Protein AF-0000000083567814 (afdb_homodimer)

Solvent-accessible surface area (backbone atoms only — not comparable to full-atom values): 15740 Å² total; per-residue (Å²): 129,74,77,70,61,63,20,43,49,55,55,49,59,73,38,82,70,57,51,61,61,54,53,47,22,22,55,66,52,45,52,65,70,35,51,50,49,46,55,53,28,61,77,38,63,60,33,33,52,65,56,47,11,63,74,67,71,46,56,51,69,58,41,44,51,35,54,51,49,34,37,74,66,66,45,28,47,76,44,81,41,79,42,93,88,59,62,68,45,58,26,31,31,38,52,52,66,73,59,52,46,50,51,50,51,51,46,49,52,52,49,50,52,48,50,52,47,39,58,69,66,56,70,77,63,69,73,72,65,57,79,74,75,73,74,79,72,77,124,130,71,60,64,61,52,54,52,46,55,59,29,48,62,80,28,69,56,54,61,63,54,54,48,22,52,73,64,68,46,53,67,69,35,50,51,49,45,53,54,28,61,76,38,64,60,32,32,52,66,56,47,12,63,75,67,71,47,56,51,69,59,40,42,51,34,52,50,49,33,36,75,66,67,46,29,46,73,46,80,41,79,42,95,89,60,62,69,47,57,26,33,33,36,52,52,66,72,58,52,46,50,52,50,51,51,51,49,51,54,41,50,53,44,47,52,48,39,56,67,66,56,67,77,65,69,73,70,64,58,77,73,76,73,74,79,72,79,123

Sequence (278 aa):
MSVDTEHRLGELLEDSSPPFEKVMSCVFGIQDHETRTYLALCDRPGSTVDELAAALERDRSTVNRSVATLHERGLARRERRLLDGGGYVYQYTAVALPEAKALLHEALEAWTATVHDVIDEFDGERARTGPPTEKHGRTMSVDTEHRLGELLEDSSPPFEKVMSCVFGIQDHETRTYLALCDRPGSTVDELAAALERDRSTVNRSVATLHERGLARRERRLLDGGGYVYQYTAVALPEAKALLHEALEAWTATVHDVIDEFDGERARTGPPTEKHGRT

pLDDT: mean 84.91, std 21.36, range [21.02, 98.69]

InterPro domains:
  IPR002831 Transcription regulator TrmB, N-terminal [PF01978] (25-92)
  IPR036388 Winged helix-like DNA-binding domain superfamily [G3DSA:1.10.10.10] (13-126)
  IPR036390 Winged helix DNA-binding domain superfamily [SSF46785] (26-121)

Organism: NCBI:txid148449

Radius of gyration: 25.72 Å; Cα contacts (8 Å, |Δi|>4): 333; chains: 2; bounding box: 50×80×65 Å

Foldseek 3Di:
DPPPLVQVVVVVVVDPDDDPLVLCCNQQVAHSVLVVLLVLLLVPAFDFLVRSCVVVVHDSVVSVVSQVSCVVSVQKDWDWDADPVGDITITIHGDHPVVVVVSSVVSVVVVVVVVVCVVVPDPVVVVPPDPPPPPPPDD/DVPVVVVVVCVVCVVPDDDPLVLCCVQLVAHSVLVVLLVLLLVPAFDFLVRSCVVVVHDSVVSVVSQVSCVVSVQKDWDWDADPVGDITITIHGDHPVVVVVSSVVSVVVVVVVVVCVVVPDPVVVVPCDPPPPPPPDD

Secondary structure (DSSP, 8-state):
--------HHHHTT-SS--HHHHHHHHH---HHHHHHHHHHHHSTTB-HHHHHHHHT--HHHHHHHHHHHHHTTSEEEEEEE-TTS-EEEEEEEPPHHHHHHHHHHHHHHHHHHHHHHHHH--SSGGG-----------/--HHHHHHHHHHHGGGPPPHHHHHHHHH---HHHHHHHHHHHHSTTB-HHHHHHHHT--HHHHHHHHHHHHHTTSEEEEEEE-TTS-EEEEEEEPPHHHHHHHHHHHHHHHHHHHHHHHHH--SGGGG-----------

Structure (mmCIF, N/CA/C/O backbone):
data_AF-0000000083567814-model_v1
#
loop_
_entity.id
_entity.type
_entity.pdbx_description
1 polymer 'Putative transcriptional regulator'
#
loop_
_atom_site.group_PDB
_atom_site.id
_atom_site.type_symbol
_atom_site.label_atom_id
_atom_site.label_alt_id
_atom_site.label_comp_id
_atom_site.label_asym_id
_atom_site.label_entity_id
_atom_site.label_seq_id
_atom_site.pdbx_PDB_ins_code
_atom_site.Cartn_x
_atom_site.Cartn_y
_atom_site.Cartn_z
_atom_site.occupancy
_atom_site.B_iso_or_equiv
_atom_site.auth_seq_id
_atom_site.auth_comp_id
_atom_site.auth_asym_id
_atom_site.auth_atom_id
_atom_site.pdbx_PDB_model_num
ATOM 1 N N . MET A 1 1 ? -18.891 -5.641 -16.219 1 21.02 1 MET A N 1
ATOM 2 C CA . MET A 1 1 ? -18.531 -5.141 -14.891 1 21.02 1 MET A CA 1
ATOM 3 C C . MET A 1 1 ? -17.047 -5.402 -14.594 1 21.02 1 MET A C 1
ATOM 5 O O . MET A 1 1 ? -16.625 -6.555 -14.484 1 21.02 1 MET A O 1
ATOM 9 N N . SER A 1 2 ? -16.156 -4.809 -15.367 1 27.08 2 SER A N 1
ATOM 10 C CA . SER A 1 2 ? -14.703 -4.996 -15.422 1 27.08 2 SER A CA 1
ATOM 11 C C . SER A 1 2 ? -14.102 -5.066 -14.016 1 27.08 2 SER A C 1
ATOM 13 O O . SER A 1 2 ? -14.32 -4.164 -13.203 1 27.08 2 SER A O 1
ATOM 15 N N . VAL A 1 3 ? -14.164 -6.184 -13.5 1 31.97 3 VAL A N 1
ATOM 16 C CA . VAL A 1 3 ? -13.531 -6.312 -12.195 1 31.97 3 VAL A CA 1
ATOM 17 C C . VAL A 1 3 ? -12.305 -5.402 -12.133 1 31.97 3 VAL A C 1
ATOM 19 O O . VAL A 1 3 ? -11.367 -5.555 -12.914 1 31.97 3 VAL A O 1
ATOM 22 N N . ASP A 1 4 ? -12.438 -4.148 -12.117 1 35.88 4 ASP A N 1
ATOM 23 C CA . ASP A 1 4 ? -11.453 -3.084 -11.969 1 35.88 4 ASP A CA 1
ATOM 24 C C . ASP A 1 4 ? -10.32 -3.518 -11.039 1 35.88 4 ASP A C 1
ATOM 26 O O . ASP A 1 4 ? -10.539 -3.744 -9.844 1 35.88 4 ASP A O 1
ATOM 30 N N . THR A 1 5 ? -9.555 -4.465 -11.484 1 38.38 5 THR A N 1
ATOM 31 C CA . THR A 1 5 ? -8.297 -4.934 -10.898 1 38.38 5 THR A CA 1
ATOM 32 C C . THR A 1 5 ? -7.574 -3.795 -10.188 1 38.38 5 THR A C 1
ATOM 34 O O . THR A 1 5 ? -6.75 -3.104 -10.789 1 38.38 5 THR A O 1
ATOM 37 N N . GLU A 1 6 ? -8.281 -2.836 -9.695 1 45.5 6 GLU A N 1
ATOM 38 C CA . GLU A 1 6 ? -7.711 -1.65 -9.055 1 45.5 6 GLU A CA 1
ATOM 39 C C . GLU A 1 6 ? -6.641 -2.031 -8.031 1 45.5 6 GLU A C 1
ATOM 41 O O . GLU A 1 6 ? -6.883 -2.855 -7.148 1 45.5 6 GLU A O 1
ATOM 46 N N . HIS A 1 7 ? -5.352 -2.215 -8.539 1 52.22 7 HIS A N 1
ATOM 47 C CA . HIS A 1 7 ? -4.148 -2.389 -7.734 1 52.22 7 HIS A CA 1
ATOM 48 C C . HIS A 1 7 ? -4.25 -1.619 -6.422 1 52.22 7 HIS A C 1
ATOM 50 O O . HIS A 1 7 ? -4.691 -0.468 -6.406 1 52.22 7 HIS A O 1
ATOM 56 N N . ARG A 1 8 ? -4.469 -2.303 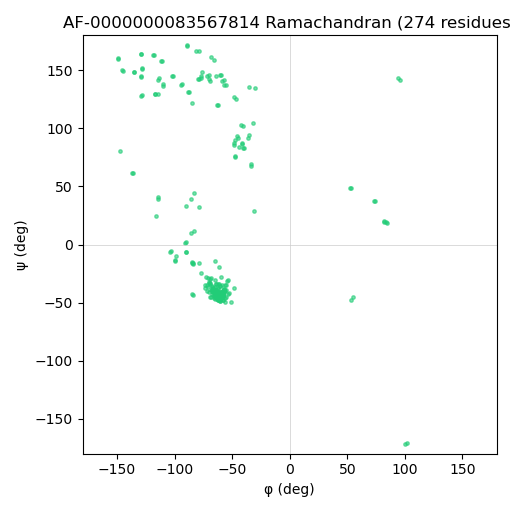-5.453 1 60.56 8 ARG A N 1
ATOM 57 C CA . ARG A 1 8 ? -4.641 -1.854 -4.074 1 60.56 8 ARG A CA 1
ATOM 58 C C . ARG A 1 8 ? -3.291 -1.566 -3.422 1 60.56 8 ARG A C 1
ATOM 60 O O . ARG A 1 8 ? -3.078 -1.899 -2.254 1 60.56 8 ARG A O 1
ATOM 67 N N . LEU A 1 9 ? -2.295 -1.084 -4.25 1 62.97 9 LEU A N 1
ATOM 68 C CA . LEU A 1 9 ? -0.976 -0.883 -3.662 1 62.97 9 LEU A CA 1
ATOM 69 C C . LEU A 1 9 ? -1.04 0.113 -2.51 1 62.97 9 LEU A C 1
ATOM 71 O O . LEU A 1 9 ? -0.266 0.016 -1.555 1 62.97 9 LEU A O 1
ATOM 75 N N . GLY A 1 10 ? -2.059 1.004 -2.658 1 62.5 10 GLY A N 1
ATOM 76 C CA . GLY A 1 10 ? -2.227 1.93 -1.549 1 62.5 10 GLY A CA 1
ATOM 77 C C . GLY A 1 10 ? -2.545 1.238 -0.237 1 62.5 10 GLY A C 1
ATOM 78 O O . GLY A 1 10 ? -2.275 1.779 0.837 1 62.5 10 GLY A O 1
ATOM 79 N N . GLU A 1 11 ? -3.02 -0.044 -0.447 1 68.94 11 GLU A N 1
ATOM 80 C CA . GLU A 1 11 ? -3.344 -0.818 0.748 1 68.94 11 GLU A CA 1
ATOM 81 C C . GLU A 1 11 ? -2.08 -1.357 1.414 1 68.94 11 GLU A C 1
ATOM 83 O O . GLU A 1 11 ? -2.094 -1.696 2.6 1 68.94 11 GLU A O 1
ATOM 88 N N . LEU A 1 12 ? -1.061 -1.479 0.598 1 73 12 LEU A N 1
ATOM 89 C CA . LEU A 1 12 ? 0.167 -2.059 1.132 1 73 12 LEU A CA 1
ATOM 90 C C . LEU A 1 12 ? 0.737 -1.19 2.248 1 73 12 LEU A C 1
ATOM 92 O O . LEU A 1 12 ? 1.277 -1.708 3.229 1 73 12 LEU A O 1
ATOM 96 N N . LEU A 1 13 ? 0.51 0.134 2.045 1 76.44 13 LEU A N 1
ATOM 97 C CA . LEU A 1 13 ? 1.075 1.062 3.02 1 76.44 13 LEU A CA 1
ATOM 98 C C . LEU A 1 13 ? 0.438 0.864 4.391 1 76.44 13 LEU A C 1
ATOM 100 O O . LEU A 1 13 ? 1.002 1.275 5.406 1 76.44 13 LEU A O 1
ATOM 104 N N . GLU A 1 14 ? -0.699 0.124 4.441 1 77.44 14 GLU A N 1
ATOM 105 C CA . GLU A 1 14 ? -1.438 -0.034 5.691 1 77.44 14 GLU A CA 1
ATOM 106 C C . GLU A 1 14 ? -0.781 -1.076 6.594 1 77.44 14 GLU A C 1
ATOM 108 O O . GLU A 1 14 ? -1.071 -1.142 7.789 1 77.44 14 GLU A O 1
ATOM 113 N N . ASP A 1 15 ? 0.095 -1.853 5.965 1 84.44 15 ASP A N 1
ATOM 114 C CA . ASP A 1 15 ? 0.814 -2.883 6.707 1 84.44 15 ASP A CA 1
ATOM 115 C C . ASP A 1 15 ? 2.311 -2.58 6.758 1 84.44 15 ASP A C 1
ATOM 117 O O . ASP A 1 15 ? 2.928 -2.309 5.727 1 84.44 15 ASP A O 1
ATOM 121 N N . SER A 1 16 ? 2.865 -2.613 7.945 1 87.19 16 SER A N 1
ATOM 122 C CA . SER A 1 16 ? 4.293 -2.365 8.109 1 87.19 16 SER A CA 1
ATOM 123 C C . SER A 1 16 ? 5.125 -3.445 7.426 1 87.19 16 SER A C 1
ATOM 125 O O . SER A 1 16 ? 6.258 -3.195 7.008 1 87.19 16 SER A O 1
ATOM 127 N N . SER A 1 17 ? 4.594 -4.641 7.375 1 92.25 17 SER A N 1
ATOM 128 C CA . SER A 1 17 ? 5.242 -5.785 6.738 1 92.25 17 SER A CA 1
ATOM 129 C C . SER A 1 17 ? 4.211 -6.727 6.121 1 92.25 17 SER A C 1
ATOM 131 O O . SER A 1 17 ? 3.822 -7.719 6.738 1 92.25 17 SER A O 1
ATOM 133 N N . PRO A 1 18 ? 3.742 -6.418 5.004 1 92.44 18 PRO A N 1
ATOM 134 C CA . PRO A 1 18 ? 2.715 -7.266 4.391 1 92.44 18 PRO A CA 1
ATOM 135 C C . PRO A 1 18 ? 3.227 -8.664 4.062 1 92.44 18 PRO A C 1
ATOM 137 O O . PRO A 1 18 ? 4.383 -8.828 3.664 1 92.44 18 PRO A O 1
ATOM 140 N N . PRO A 1 19 ? 2.348 -9.656 4.207 1 92.5 19 PRO A N 1
ATOM 141 C CA . PRO A 1 19 ? 2.74 -10.992 3.762 1 92.5 19 PRO A CA 1
ATOM 142 C C . PRO A 1 19 ? 2.881 -11.094 2.246 1 92.5 19 PRO A C 1
ATOM 144 O O . PRO A 1 19 ? 2.332 -10.266 1.515 1 92.5 19 PRO A O 1
ATOM 147 N N . PHE A 1 20 ? 3.594 -12.133 1.875 1 94.44 20 PHE A N 1
ATOM 148 C CA . PHE A 1 20 ? 3.869 -12.312 0.455 1 94.44 20 PHE A CA 1
ATOM 149 C C . PHE A 1 20 ? 2.572 -12.375 -0.344 1 94.44 20 PHE A C 1
ATOM 151 O O . PHE A 1 20 ? 2.471 -11.789 -1.421 1 94.44 20 PHE A O 1
ATOM 158 N N . GLU A 1 21 ? 1.561 -13.031 0.186 1 92.69 21 GLU A N 1
ATOM 159 C CA . GLU A 1 21 ? 0.284 -13.195 -0.504 1 92.69 21 GLU A CA 1
ATOM 160 C C . GLU A 1 21 ? -0.385 -11.844 -0.751 1 92.69 21 GLU A C 1
ATOM 162 O O . GLU A 1 21 ? -1.008 -11.641 -1.795 1 92.69 21 GLU A O 1
ATOM 167 N N . LYS A 1 22 ? -0.254 -10.961 0.21 1 91.62 22 LYS A N 1
ATOM 168 C CA . LYS A 1 22 ? -0.825 -9.633 0.041 1 91.62 22 LYS A CA 1
ATOM 169 C C . LYS A 1 22 ? -0.094 -8.852 -1.049 1 91.62 22 LYS A C 1
ATOM 171 O O . LYS A 1 22 ? -0.716 -8.125 -1.821 1 91.62 22 LYS A O 1
ATOM 176 N N . VAL A 1 23 ? 1.229 -8.953 -1.055 1 93.06 23 VAL A N 1
ATOM 177 C CA . VAL A 1 23 ? 2.01 -8.297 -2.1 1 93.06 23 VAL A CA 1
ATOM 178 C C . VAL A 1 23 ? 1.579 -8.82 -3.469 1 93.06 23 VAL A C 1
ATOM 180 O O . VAL A 1 23 ? 1.341 -8.031 -4.391 1 93.06 23 VAL A O 1
ATOM 183 N N . MET A 1 24 ? 1.374 -10.117 -3.584 1 93.25 24 MET A N 1
ATOM 184 C CA . MET A 1 24 ? 0.898 -10.719 -4.824 1 93.25 24 MET A CA 1
ATOM 185 C C . MET A 1 24 ? -0.466 -10.164 -5.215 1 93.25 24 MET A C 1
ATOM 187 O O . MET A 1 24 ? -0.681 -9.789 -6.367 1 93.25 24 MET A O 1
ATOM 191 N N . SER A 1 25 ? -1.303 -10.156 -4.301 1 91.62 25 SER A N 1
ATOM 192 C CA . SER A 1 25 ? -2.664 -9.695 -4.543 1 91.62 25 SER A CA 1
ATOM 193 C C . SER A 1 25 ? -2.678 -8.234 -4.996 1 91.62 25 SER A C 1
ATOM 195 O O . SER A 1 25 ? -3.344 -7.895 -5.977 1 91.62 25 SER A O 1
ATOM 197 N N . CYS A 1 26 ? -1.88 -7.441 -4.363 1 88.19 26 CYS A N 1
ATOM 198 C CA . CYS A 1 26 ? -1.898 -6.012 -4.656 1 88.19 26 CYS A CA 1
ATOM 199 C C . CYS A 1 26 ? -1.246 -5.723 -6.004 1 88.19 26 CYS A C 1
ATOM 201 O O 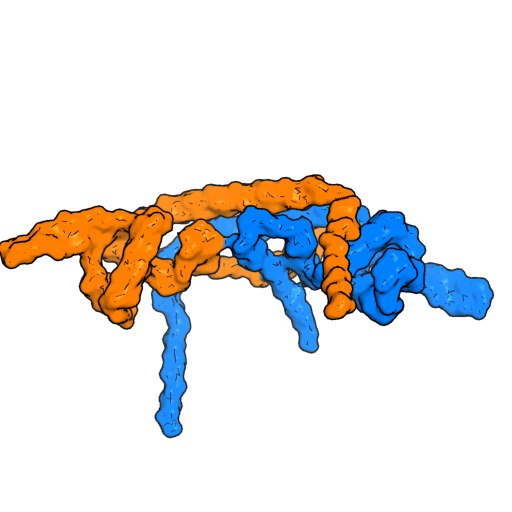. CYS A 1 26 ? -1.688 -4.832 -6.734 1 88.19 26 CYS A O 1
ATOM 203 N N . VAL A 1 27 ? -0.284 -6.449 -6.309 1 89.19 27 VAL A N 1
ATOM 204 C CA . VAL A 1 27 ? 0.46 -6.164 -7.531 1 89.19 27 VAL A CA 1
ATOM 205 C C . VAL A 1 27 ? -0.233 -6.82 -8.727 1 89.19 27 VAL A C 1
ATOM 207 O O . VAL A 1 27 ? -0.421 -6.188 -9.766 1 89.19 27 VAL A O 1
ATOM 210 N N . PHE A 1 28 ? -0.682 -8.055 -8.57 1 91.31 28 PHE A N 1
ATOM 211 C CA . PHE A 1 28 ? -1.179 -8.789 -9.727 1 91.31 28 PHE A CA 1
ATOM 212 C C . PHE A 1 28 ? -2.701 -8.758 -9.773 1 91.31 28 PHE A C 1
ATOM 214 O O . PHE A 1 28 ? -3.307 -9.172 -10.766 1 91.31 28 PHE A O 1
ATOM 221 N N . GLY A 1 29 ? -3.318 -8.367 -8.688 1 89.62 29 GLY A N 1
ATOM 222 C CA . GLY A 1 29 ? -4.77 -8.328 -8.656 1 89.62 29 GLY A CA 1
ATOM 223 C C . GLY A 1 29 ? -5.402 -9.703 -8.555 1 89.62 29 GLY A C 1
ATOM 224 O O . GLY A 1 29 ? -6.414 -9.977 -9.203 1 89.62 29 GLY A O 1
ATOM 225 N N . ILE A 1 30 ? -4.762 -10.5 -7.809 1 92.88 30 ILE A N 1
ATOM 226 C CA . ILE A 1 30 ? -5.289 -11.852 -7.668 1 92.88 30 ILE A CA 1
ATOM 227 C C . ILE A 1 30 ? -5.652 -12.109 -6.207 1 92.88 30 ILE A C 1
ATOM 229 O O . ILE A 1 30 ? -5.168 -11.422 -5.309 1 92.88 30 ILE A O 1
ATOM 233 N N . GLN A 1 31 ? -6.449 -13.125 -5.973 1 94.75 31 GLN A N 1
ATOM 234 C CA . GLN A 1 31 ? -6.887 -13.492 -4.633 1 94.75 31 GLN A CA 1
ATOM 235 C C . GLN A 1 31 ? -5.91 -14.469 -3.984 1 94.75 31 GLN A C 1
ATOM 237 O O . GLN A 1 31 ? -5.035 -15.016 -4.66 1 94.75 31 GLN A O 1
ATOM 242 N N . ASP A 1 32 ? -6.141 -14.703 -2.713 1 94.06 32 ASP A N 1
ATOM 243 C CA . ASP A 1 32 ? -5.273 -15.594 -1.949 1 94.06 32 ASP A CA 1
ATOM 244 C C . ASP A 1 32 ? -5.285 -17 -2.535 1 94.06 32 ASP A C 1
ATOM 246 O O . ASP A 1 32 ? -4.234 -17.641 -2.664 1 94.06 32 ASP A O 1
ATOM 250 N N . HIS A 1 33 ? -6.492 -17.438 -2.893 1 95 33 HIS A N 1
ATOM 251 C CA . HIS A 1 33 ? -6.59 -18.797 -3.422 1 95 33 HIS A CA 1
ATOM 252 C C . HIS A 1 33 ? -5.926 -18.906 -4.789 1 95 33 HIS A C 1
ATOM 254 O O . HIS A 1 33 ? -5.41 -19.969 -5.152 1 95 33 HIS A O 1
ATOM 260 N N . GLU A 1 34 ? -5.922 -17.828 -5.52 1 97.38 34 GLU A N 1
ATOM 261 C CA . GLU A 1 34 ? -5.23 -17.812 -6.805 1 97.38 34 GLU A CA 1
ATOM 262 C C . GLU A 1 34 ? -3.715 -17.828 -6.613 1 97.38 34 GLU A C 1
ATOM 264 O O . GLU A 1 34 ? -2.99 -18.453 -7.391 1 97.38 34 GLU A O 1
ATOM 269 N N . THR A 1 35 ? -3.254 -17.125 -5.57 1 96.5 35 THR A N 1
ATOM 270 C CA . THR A 1 35 ? -1.841 -17.203 -5.215 1 96.5 35 THR A CA 1
ATOM 271 C C . THR A 1 35 ? -1.448 -18.625 -4.844 1 96.5 35 THR A C 1
ATOM 273 O O . THR A 1 35 ? -0.409 -19.125 -5.285 1 96.5 35 THR A O 1
ATOM 276 N N . ARG A 1 36 ? -2.287 -19.266 -4.098 1 95.75 36 ARG A N 1
ATOM 277 C CA . ARG A 1 36 ? -2.029 -20.656 -3.73 1 95.75 36 ARG A CA 1
ATOM 278 C C . ARG A 1 36 ? -1.972 -21.547 -4.965 1 95.75 36 ARG A C 1
ATOM 280 O O . ARG A 1 36 ? -1.108 -22.422 -5.066 1 95.75 36 ARG A O 1
ATOM 287 N N . THR A 1 37 ? -2.91 -21.344 -5.855 1 97.81 37 THR A N 1
ATOM 288 C CA . THR A 1 37 ? -2.92 -22.094 -7.105 1 97.81 37 THR A CA 1
ATOM 289 C C . THR A 1 37 ? -1.638 -21.859 -7.895 1 97.81 37 THR A C 1
ATOM 291 O O . THR A 1 37 ? -1.049 -22.781 -8.438 1 97.81 37 THR A O 1
ATOM 294 N N . TYR A 1 38 ? -1.188 -20.609 -7.941 1 97.94 38 TYR A N 1
ATOM 295 C CA . TYR A 1 38 ? 0.055 -20.25 -8.617 1 97.94 38 TYR A CA 1
ATOM 296 C C . TYR A 1 38 ? 1.232 -21.016 -8.031 1 97.94 38 TYR A C 1
ATOM 298 O O . TYR A 1 38 ? 2.016 -21.625 -8.773 1 97.94 38 TYR A O 1
ATOM 306 N N . LEU A 1 39 ? 1.299 -21.016 -6.758 1 97.06 39 LEU A N 1
ATOM 307 C CA . LEU A 1 39 ? 2.426 -21.672 -6.109 1 97.06 39 LEU A CA 1
ATOM 308 C C . LEU A 1 39 ? 2.371 -23.188 -6.34 1 97.06 39 LEU A C 1
ATOM 310 O O . LEU A 1 39 ? 3.406 -23.828 -6.555 1 97.06 39 LEU A O 1
ATOM 314 N N . ALA A 1 40 ? 1.203 -23.766 -6.297 1 96.94 40 ALA A N 1
ATOM 315 C CA . ALA A 1 40 ? 1.046 -25.188 -6.594 1 96.94 40 ALA A CA 1
ATOM 316 C C . ALA A 1 40 ? 1.499 -25.5 -8.016 1 96.94 40 ALA A C 1
ATOM 318 O O . ALA A 1 40 ? 2.129 -26.531 -8.258 1 96.94 40 ALA A O 1
ATOM 319 N N . LEU A 1 41 ? 1.16 -24.625 -8.898 1 97.75 41 LEU A N 1
ATOM 320 C CA . LEU A 1 41 ? 1.533 -24.812 -10.297 1 97.75 41 LEU A CA 1
ATOM 321 C C . LEU A 1 41 ? 3.043 -24.703 -10.477 1 97.75 41 LEU A C 1
ATOM 323 O O . LEU A 1 41 ? 3.623 -25.391 -11.32 1 97.75 41 LEU A O 1
ATOM 327 N N . CYS A 1 42 ? 3.67 -23.828 -9.75 1 96.75 42 CYS A N 1
ATOM 328 C CA . CYS A 1 42 ? 5.125 -23.734 -9.781 1 96.75 42 CYS A CA 1
ATOM 329 C C . CYS A 1 42 ? 5.77 -25.078 -9.461 1 96.75 42 CYS A C 1
ATOM 331 O O . CYS A 1 42 ? 6.785 -25.438 -10.055 1 96.75 42 CYS A O 1
ATOM 333 N N . ASP A 1 43 ? 5.137 -25.828 -8.578 1 95.81 43 ASP A N 1
ATOM 334 C CA . ASP A 1 43 ? 5.668 -27.109 -8.125 1 95.81 43 ASP A CA 1
ATOM 335 C C . ASP A 1 43 ? 5.281 -28.234 -9.094 1 95.81 43 ASP A C 1
ATOM 337 O O . ASP A 1 43 ? 5.84 -29.328 -9.031 1 95.81 43 ASP A O 1
ATOM 341 N N . ARG A 1 44 ? 4.324 -27.984 -9.969 1 97.38 44 ARG A N 1
ATOM 342 C CA . ARG A 1 44 ? 3.762 -29.016 -10.836 1 97.38 44 ARG A CA 1
ATOM 343 C C . ARG A 1 44 ? 3.578 -28.484 -12.258 1 97.38 44 ARG A C 1
ATOM 345 O O . ARG A 1 44 ? 2.455 -28.422 -12.766 1 97.38 44 ARG A O 1
ATOM 352 N N . PRO A 1 45 ? 4.648 -28.125 -12.836 1 97.62 45 PRO A N 1
ATOM 353 C CA . PRO A 1 45 ? 4.523 -27.594 -14.195 1 97.62 45 PRO A CA 1
ATOM 354 C C . PRO A 1 45 ? 3.857 -28.562 -15.164 1 97.62 45 PRO A C 1
ATOM 356 O O . PRO A 1 45 ? 4.082 -29.781 -15.078 1 97.62 45 PRO A O 1
ATOM 359 N N . GLY A 1 46 ? 3.02 -28.062 -16.062 1 98.12 46 GLY A N 1
ATOM 360 C CA . GLY A 1 46 ? 2.346 -28.875 -17.062 1 98.12 46 GLY A CA 1
ATOM 361 C C . GLY A 1 46 ? 1.111 -29.578 -16.531 1 98.12 46 GLY A C 1
ATOM 362 O O . GLY A 1 46 ? 0.636 -30.547 -17.125 1 98.12 46 GLY A O 1
ATOM 363 N N . SER A 1 47 ? 0.602 -29.109 -15.469 1 98.19 47 SER A N 1
ATOM 364 C CA . SER A 1 47 ? -0.561 -29.75 -14.859 1 98.19 47 SER A CA 1
ATOM 365 C C . SER A 1 47 ? -1.839 -29.406 -15.617 1 98.19 47 SER A C 1
ATOM 367 O O . SER A 1 47 ? -1.989 -28.281 -16.109 1 98.19 47 SER A O 1
ATOM 369 N N . THR A 1 48 ? -2.729 -30.375 -15.664 1 98.12 48 THR A N 1
ATOM 370 C CA . THR A 1 48 ? -4.109 -30.094 -16.047 1 98.12 48 THR A CA 1
ATOM 371 C C . THR A 1 48 ? -4.895 -29.547 -14.852 1 98.12 48 THR A C 1
ATOM 373 O O . THR A 1 48 ? -4.414 -29.578 -13.719 1 98.12 48 THR A O 1
ATOM 376 N N . VAL A 1 49 ? -6.105 -28.984 -15.164 1 98.31 49 VAL A N 1
ATOM 377 C CA . VAL A 1 49 ? -6.98 -28.5 -14.102 1 98.31 49 VAL A CA 1
ATOM 378 C C . VAL A 1 49 ? -7.289 -29.641 -13.133 1 98.31 49 VAL A C 1
ATOM 380 O O . VAL A 1 49 ? -7.285 -29.438 -11.914 1 98.31 49 VAL A O 1
ATOM 383 N N . ASP A 1 50 ? -7.484 -30.875 -13.648 1 97.88 50 ASP A N 1
ATOM 384 C CA . ASP A 1 50 ? -7.809 -32.031 -12.805 1 97.88 50 ASP A CA 1
ATOM 385 C C . ASP A 1 50 ? -6.648 -32.375 -11.875 1 97.88 50 ASP A C 1
ATOM 387 O O . ASP A 1 50 ? -6.852 -32.625 -10.688 1 97.88 50 ASP A O 1
ATOM 391 N N . GLU A 1 51 ? -5.52 -32.375 -12.367 1 97.94 51 GLU A N 1
ATOM 392 C CA . GLU A 1 51 ? -4.328 -32.688 -11.578 1 97.94 51 GLU A CA 1
ATOM 393 C C . GLU A 1 51 ? -4.117 -31.656 -10.484 1 97.94 51 GLU A C 1
ATOM 395 O O . GLU A 1 51 ? -3.795 -32 -9.344 1 97.94 51 GLU A O 1
ATOM 400 N N . LEU A 1 52 ? -4.285 -30.391 -10.82 1 98 52 LEU A N 1
ATOM 401 C CA . LEU A 1 52 ? -4.125 -29.312 -9.844 1 98 52 LEU A CA 1
ATOM 402 C C . LEU A 1 52 ? -5.215 -29.391 -8.773 1 98 52 LEU A C 1
ATOM 404 O O . LEU A 1 52 ? -4.953 -29.141 -7.598 1 98 52 LEU A O 1
ATOM 408 N N . ALA A 1 53 ? -6.445 -29.688 -9.211 1 98.44 53 ALA A N 1
ATOM 409 C CA . ALA A 1 53 ? -7.555 -29.812 -8.266 1 98.44 53 ALA A CA 1
ATOM 410 C C . ALA A 1 53 ? -7.273 -30.891 -7.234 1 98.44 53 ALA A C 1
ATOM 412 O O . ALA A 1 53 ? -7.512 -30.703 -6.039 1 98.44 53 ALA A O 1
ATOM 413 N N . ALA A 1 54 ? -6.738 -32 -7.656 1 98 54 ALA A N 1
ATOM 414 C CA . ALA A 1 54 ? -6.371 -33.094 -6.77 1 98 54 ALA A CA 1
ATOM 415 C C . ALA A 1 54 ? -5.266 -32.688 -5.801 1 98 54 ALA A C 1
ATOM 417 O O . ALA A 1 54 ? -5.363 -32.938 -4.598 1 98 54 ALA A O 1
ATOM 418 N N . ALA A 1 55 ? -4.266 -32 -6.32 1 96.56 55 ALA A N 1
ATOM 419 C CA . ALA A 1 55 ? -3.121 -31.594 -5.516 1 96.56 55 ALA A CA 1
ATOM 420 C C . ALA A 1 55 ? -3.541 -30.578 -4.453 1 96.56 55 ALA A C 1
ATOM 422 O O . ALA A 1 55 ? -3.006 -30.578 -3.342 1 96.56 55 ALA A O 1
ATOM 423 N N . LEU A 1 56 ? -4.473 -29.656 -4.797 1 97.12 56 LEU A N 1
ATOM 424 C CA . LEU A 1 56 ? -4.895 -28.578 -3.914 1 97.12 56 LEU A CA 1
ATOM 425 C C . LEU A 1 56 ? -6.078 -29.016 -3.055 1 97.12 56 LEU A C 1
ATOM 427 O O . LEU A 1 56 ? -6.504 -28.281 -2.16 1 97.12 56 LEU A O 1
ATOM 431 N N . GLU A 1 57 ? -6.562 -30.188 -3.352 1 97.5 57 GLU A N 1
ATOM 432 C CA . GLU A 1 57 ? -7.762 -30.656 -2.666 1 97.5 57 GLU A CA 1
ATOM 433 C C . GLU A 1 57 ? -8.891 -29.641 -2.748 1 97.5 57 GLU A C 1
ATOM 435 O O . GLU A 1 57 ? -9.469 -29.25 -1.728 1 97.5 57 GLU A O 1
ATOM 440 N N . ARG A 1 58 ? -9.133 -29.156 -3.941 1 97.69 58 ARG A N 1
ATOM 441 C CA . ARG A 1 58 ? -10.18 -28.188 -4.246 1 97.69 58 ARG A CA 1
ATOM 442 C C . ARG A 1 58 ? -11.039 -28.656 -5.418 1 97.69 58 ARG A C 1
ATOM 444 O O . ARG A 1 58 ? -10.609 -29.5 -6.211 1 97.69 58 ARG A O 1
ATOM 451 N N . ASP A 1 59 ? -12.172 -28.016 -5.539 1 97.56 59 ASP A N 1
ATOM 452 C CA . ASP A 1 59 ? -13.078 -28.344 -6.637 1 97.56 59 ASP A CA 1
ATOM 453 C C . ASP A 1 59 ? -12.5 -27.891 -7.977 1 97.56 59 ASP A C 1
ATOM 455 O O . ASP A 1 59 ? -11.906 -26.812 -8.07 1 97.56 59 ASP A O 1
ATOM 459 N N . ARG A 1 60 ? -12.75 -28.734 -8.961 1 97.69 60 ARG A N 1
ATOM 460 C CA . ARG A 1 60 ? -12.25 -28.453 -10.305 1 97.69 60 ARG A CA 1
ATOM 461 C C . ARG A 1 60 ? -12.711 -27.094 -10.789 1 97.69 60 ARG A C 1
ATOM 463 O O . ARG A 1 60 ? -11.953 -26.375 -11.445 1 97.69 60 ARG A O 1
ATOM 470 N N . SER A 1 61 ? -13.938 -26.719 -10.5 1 97.88 61 SER A N 1
ATOM 471 C CA . SER A 1 61 ? -14.461 -25.453 -10.961 1 97.88 61 SER A CA 1
ATOM 472 C C . SER A 1 61 ? -13.688 -24.281 -10.367 1 97.88 61 SER A C 1
ATOM 474 O O . SER A 1 61 ? -13.406 -23.297 -11.055 1 97.88 61 SER A O 1
ATOM 476 N N . THR A 1 62 ? -13.344 -24.406 -9.109 1 97.56 62 THR A N 1
ATOM 477 C CA . THR A 1 62 ? -12.57 -23.375 -8.422 1 97.56 62 THR A CA 1
ATOM 478 C C . THR A 1 62 ? -11.172 -23.25 -9.016 1 97.56 62 THR A C 1
ATOM 480 O O . THR A 1 62 ? -10.695 -22.156 -9.289 1 97.56 62 THR A O 1
ATOM 483 N N . VAL A 1 63 ? -10.594 -24.359 -9.211 1 98.38 63 VAL A N 1
ATOM 484 C CA . VAL A 1 63 ? -9.242 -24.375 -9.75 1 98.38 63 VAL A CA 1
ATOM 485 C C . VAL A 1 63 ? -9.25 -23.875 -11.188 1 98.38 63 VAL A C 1
ATOM 487 O O . VAL A 1 63 ? -8.359 -23.109 -11.602 1 98.38 63 VAL A O 1
ATOM 490 N N . ASN A 1 64 ? -10.234 -24.25 -11.914 1 98.44 64 ASN A N 1
ATOM 491 C CA . ASN A 1 64 ? -10.352 -23.766 -13.289 1 98.44 64 ASN A CA 1
ATOM 492 C C . ASN A 1 64 ? -10.422 -22.25 -13.352 1 98.44 64 ASN A C 1
ATOM 494 O O . ASN A 1 64 ? -9.734 -21.625 -14.164 1 98.44 64 ASN A O 1
ATOM 498 N N . ARG A 1 65 ? -11.172 -21.688 -12.492 1 98.44 65 ARG A N 1
ATOM 499 C CA . ARG A 1 65 ? -11.273 -20.234 -12.445 1 98.44 65 ARG A CA 1
ATOM 500 C C . ARG A 1 65 ? -9.938 -19.594 -12.047 1 98.44 65 ARG A C 1
ATOM 502 O O . ARG A 1 65 ? -9.539 -18.578 -12.609 1 98.44 65 ARG A O 1
ATOM 509 N N . SER A 1 66 ? -9.32 -20.172 -11.102 1 98.38 66 SER A N 1
ATOM 510 C CA . SER A 1 66 ? -8.047 -19.641 -10.633 1 98.38 66 SER A CA 1
ATOM 511 C C . SER A 1 66 ? -7 -19.672 -11.742 1 98.38 66 SER A C 1
ATOM 513 O O . SER A 1 66 ? -6.309 -18.672 -11.969 1 98.38 66 SER A O 1
ATOM 515 N N . VAL A 1 67 ? -6.887 -20.812 -12.445 1 98.31 67 VAL A N 1
ATOM 516 C CA . VAL A 1 67 ? -5.855 -20.906 -13.477 1 98.31 67 VAL A CA 1
ATOM 517 C C . VAL A 1 67 ? -6.207 -20 -14.648 1 98.31 67 VAL A C 1
ATOM 519 O O . VAL A 1 67 ? -5.32 -19.438 -15.297 1 98.31 67 VAL A O 1
ATOM 522 N N . ALA A 1 68 ? -7.473 -19.875 -14.906 1 97.94 68 ALA A N 1
ATOM 523 C CA . ALA A 1 68 ? -7.883 -18.922 -15.938 1 97.94 68 ALA A CA 1
ATOM 524 C C . ALA A 1 68 ? -7.441 -17.5 -15.578 1 97.94 68 ALA A C 1
ATOM 526 O O . ALA A 1 68 ? -6.91 -16.781 -16.422 1 97.94 68 ALA A O 1
ATOM 527 N N . THR A 1 69 ? -7.664 -17.109 -14.344 1 96.81 69 THR A N 1
ATOM 528 C CA . THR A 1 69 ? -7.246 -15.797 -13.867 1 96.81 69 THR A CA 1
ATOM 529 C C . THR A 1 69 ? -5.73 -15.641 -13.969 1 96.81 69 THR A C 1
ATOM 531 O O . THR A 1 69 ? -5.238 -14.617 -14.438 1 96.81 69 THR A O 1
ATOM 534 N N . LEU A 1 70 ? -5.02 -16.641 -13.508 1 97.44 70 LEU A N 1
ATOM 535 C CA . LEU A 1 70 ? -3.564 -16.594 -13.57 1 97.44 70 LEU A CA 1
ATOM 536 C C . LEU A 1 70 ? -3.08 -16.438 -15.008 1 97.44 70 LEU A C 1
ATOM 538 O O . LEU A 1 70 ? -2.129 -15.695 -15.266 1 97.44 70 LEU A O 1
ATOM 542 N N . HIS A 1 71 ? -3.748 -17.188 -15.891 1 97.44 71 HIS A N 1
ATOM 543 C CA . HIS A 1 71 ? -3.42 -17.062 -17.297 1 97.44 71 HIS A CA 1
ATOM 544 C C . HIS A 1 71 ? -3.691 -15.656 -17.812 1 97.44 71 HIS A C 1
ATOM 546 O O . HIS A 1 71 ? -2.844 -15.055 -18.484 1 97.44 71 HIS A O 1
ATOM 552 N N . GLU A 1 72 ? -4.793 -15.109 -17.469 1 94.44 72 GLU A N 1
ATOM 553 C CA . GLU A 1 72 ? -5.188 -13.766 -17.891 1 94.44 72 GLU A CA 1
ATOM 554 C C . GLU A 1 72 ? -4.238 -12.711 -17.328 1 94.44 72 GLU A C 1
ATOM 556 O O . GLU A 1 72 ? -3.965 -11.703 -17.984 1 94.44 72 GLU A O 1
ATOM 561 N N . ARG A 1 73 ? -3.73 -12.969 -16.109 1 92.75 73 ARG A N 1
ATOM 562 C CA . ARG A 1 73 ? -2.902 -11.992 -15.422 1 92.75 73 ARG A CA 1
ATOM 563 C C . ARG A 1 73 ? -1.427 -12.188 -15.75 1 92.75 73 ARG A C 1
ATOM 565 O O . ARG A 1 73 ? -0.561 -11.531 -15.172 1 92.75 73 ARG A O 1
ATOM 572 N N . GLY A 1 74 ? -1.118 -13.141 -16.594 1 94.06 74 GLY A N 1
ATOM 573 C CA . GLY A 1 74 ? 0.243 -13.328 -17.078 1 94.06 74 GLY A CA 1
ATOM 574 C C . GLY A 1 74 ? 1.1 -14.148 -16.141 1 94.06 74 GLY A C 1
ATOM 575 O O . GLY A 1 74 ? 2.328 -14.125 -16.234 1 94.06 74 GLY A O 1
ATOM 576 N N . LEU A 1 75 ? 0.508 -14.859 -15.289 1 97 75 LEU A N 1
ATOM 577 C CA . LEU A 1 75 ? 1.246 -15.648 -14.312 1 97 75 LEU A CA 1
ATOM 578 C C . LEU A 1 75 ? 1.261 -17.125 -14.695 1 97 75 LEU A C 1
ATOM 580 O O . LEU A 1 75 ? 1.911 -17.938 -14.039 1 97 75 LEU A O 1
ATOM 584 N N . ALA A 1 76 ? 0.554 -17.516 -15.742 1 98.12 76 ALA A N 1
ATOM 585 C CA . ALA A 1 76 ? 0.544 -18.891 -16.25 1 98.12 76 ALA A CA 1
ATOM 586 C C . ALA A 1 76 ? 0.41 -18.906 -17.766 1 98.12 76 ALA A C 1
ATOM 588 O O . ALA A 1 76 ? -0.155 -17.984 -18.359 1 98.12 76 ALA A O 1
ATOM 589 N N . ARG A 1 77 ? 0.951 -19.859 -18.297 1 98.12 77 ARG A N 1
ATOM 590 C CA . ARG A 1 77 ? 0.747 -20.188 -19.703 1 98.12 77 ARG A CA 1
ATOM 591 C C . ARG A 1 77 ? -0.029 -21.5 -19.859 1 98.12 77 ARG A C 1
ATOM 593 O O . ARG A 1 77 ? -0.075 -22.312 -18.922 1 98.12 77 ARG A O 1
ATOM 600 N N . ARG A 1 78 ? -0.668 -21.672 -21.016 1 97.25 78 ARG A N 1
ATOM 601 C CA . ARG A 1 78 ? -1.358 -22.938 -21.234 1 97.25 78 ARG A CA 1
ATOM 602 C C . ARG A 1 78 ? -1.075 -23.484 -22.641 1 97.25 78 ARG A C 1
ATOM 604 O O . ARG A 1 78 ? -0.81 -22.703 -23.562 1 97.25 78 ARG A O 1
ATOM 611 N N . GLU A 1 79 ? -1.051 -24.719 -22.766 1 97.44 79 GLU A N 1
ATOM 612 C CA . GLU A 1 79 ? -0.92 -25.453 -24.031 1 97.44 79 GLU A CA 1
ATOM 613 C C . GLU A 1 79 ? -2.002 -26.516 -24.156 1 97.44 79 GLU A C 1
ATOM 615 O O . GLU A 1 79 ? -2.404 -27.125 -23.172 1 97.44 79 GLU A O 1
ATOM 620 N N . ARG A 1 80 ? -2.42 -26.656 -25.391 1 96.75 80 ARG A N 1
ATOM 621 C CA . ARG A 1 80 ? -3.42 -27.688 -25.688 1 96.75 80 ARG A CA 1
ATOM 622 C C . ARG A 1 80 ? -2.76 -29.031 -25.984 1 96.75 80 ARG A C 1
ATOM 624 O O . ARG A 1 80 ? -1.811 -29.094 -26.766 1 96.75 80 ARG A O 1
ATOM 631 N N . ARG A 1 81 ? -3.184 -30 -25.406 1 95.94 81 ARG A N 1
ATOM 632 C CA . ARG A 1 81 ? -2.73 -31.359 -25.672 1 95.94 81 ARG A CA 1
ATOM 633 C C . ARG A 1 81 ? -3.869 -32.219 -26.203 1 95.94 81 ARG A C 1
ATOM 635 O O . ARG A 1 81 ? -4.926 -32.344 -25.578 1 95.94 81 ARG A O 1
ATOM 642 N N . LEU A 1 82 ? -3.594 -32.875 -27.297 1 95.88 82 LEU A N 1
ATOM 643 C CA . LEU A 1 82 ? -4.59 -33.75 -27.891 1 95.88 82 LEU A CA 1
ATOM 644 C C . LEU A 1 82 ? -4.648 -35.094 -27.156 1 95.88 82 LEU A C 1
ATOM 646 O O . LEU A 1 82 ? -3.613 -35.625 -26.75 1 95.88 82 LEU A O 1
ATOM 650 N N . LEU A 1 83 ? -5.863 -35.531 -27.062 1 94.5 83 LEU A N 1
ATOM 651 C CA . LEU A 1 83 ? -6.062 -36.812 -26.406 1 94.5 83 LEU A CA 1
ATOM 652 C C . LEU A 1 83 ? -6.281 -37.906 -27.422 1 94.5 83 LEU A C 1
ATOM 654 O O . LEU A 1 83 ? -6.824 -37.656 -28.5 1 94.5 83 LEU A O 1
ATOM 658 N N . ASP A 1 84 ? -5.777 -39.188 -27.156 1 93.06 84 ASP A N 1
ATOM 659 C CA . ASP A 1 84 ? -5.906 -40.312 -28.062 1 93.06 84 ASP A CA 1
ATOM 660 C C . ASP A 1 84 ? -7.371 -40.594 -28.375 1 93.06 84 ASP A C 1
ATOM 662 O O . ASP A 1 84 ? -7.707 -40.969 -29.5 1 93.06 84 ASP A O 1
ATOM 666 N N . GLY A 1 85 ? -8.281 -40.531 -27.562 1 92.38 85 GLY A N 1
ATOM 667 C CA . GLY A 1 85 ? -9.695 -40.812 -27.734 1 92.38 85 GLY A CA 1
ATOM 668 C C . GLY A 1 85 ? -10.484 -39.656 -28.312 1 92.38 85 GLY A C 1
ATOM 669 O O . GLY A 1 85 ? -11.711 -39.688 -28.328 1 92.38 85 GLY A O 1
ATOM 670 N N . GLY A 1 86 ? -9.82 -38.688 -28.781 1 93.25 86 GLY A N 1
ATOM 671 C CA . GLY A 1 86 ? -10.5 -37.5 -29.297 1 93.25 86 GLY A CA 1
ATOM 672 C C . GLY A 1 86 ? -10.641 -36.406 -28.266 1 93.25 86 GLY A C 1
ATOM 673 O O . GLY A 1 86 ? -10.641 -36.656 -27.047 1 93.25 86 GLY A O 1
ATOM 674 N N . GLY A 1 87 ? -10.531 -35.281 -28.594 1 95.06 87 GLY A N 1
ATOM 675 C CA . GLY A 1 87 ? -10.617 -34.125 -27.719 1 95.06 87 GLY A CA 1
ATOM 676 C C . GLY A 1 87 ? -9.258 -33.562 -27.328 1 95.06 87 GLY A C 1
ATOM 677 O O . GLY A 1 87 ? -8.258 -33.812 -28.016 1 95.06 87 GLY A O 1
ATOM 678 N N . TYR A 1 88 ? -9.305 -32.625 -26.391 1 96.5 88 TYR A N 1
ATOM 679 C CA . TYR A 1 88 ? -8.062 -32.031 -25.938 1 96.5 88 TYR A CA 1
ATOM 680 C C . TYR A 1 88 ? -8.172 -31.609 -24.469 1 96.5 88 TYR A C 1
ATOM 682 O O . TYR A 1 88 ? -9.273 -31.547 -23.906 1 96.5 88 TYR A O 1
ATOM 690 N N . VAL A 1 89 ? -7.062 -31.438 -23.828 1 95.56 89 VAL A N 1
ATOM 691 C CA . VAL A 1 89 ? -6.957 -30.844 -22.5 1 95.56 89 VAL A CA 1
ATOM 692 C C . VAL A 1 89 ? -5.918 -29.719 -22.516 1 95.56 89 VAL A C 1
ATOM 694 O O . VAL A 1 89 ? -5.012 -29.719 -23.359 1 95.56 89 VAL A O 1
ATOM 697 N N . TYR A 1 90 ? -6.18 -28.797 -21.641 1 97.75 90 TYR A N 1
ATOM 698 C CA . TYR A 1 90 ? -5.156 -27.781 -21.469 1 97.75 90 TYR A CA 1
ATOM 699 C C . TYR A 1 90 ? -4.203 -28.141 -20.328 1 97.75 90 TYR A C 1
ATOM 701 O O . TYR A 1 90 ? -4.633 -28.641 -19.297 1 97.75 90 TYR A O 1
ATOM 709 N N . GLN A 1 91 ? -2.938 -27.922 -20.562 1 98.62 91 GLN A N 1
ATOM 710 C CA . GLN A 1 91 ? -1.898 -28 -19.547 1 98.62 91 GLN A CA 1
ATOM 711 C C . GLN A 1 91 ? -1.338 -26.625 -19.219 1 98.62 91 GLN A C 1
ATOM 713 O O . GLN A 1 91 ? -1.147 -25.797 -20.125 1 98.62 91 GLN A O 1
ATOM 718 N N . TYR A 1 92 ? -1.167 -26.406 -17.938 1 98.62 92 TYR A N 1
ATOM 719 C CA . TYR A 1 92 ? -0.744 -25.078 -17.5 1 98.62 92 TYR A CA 1
ATOM 720 C C . TYR A 1 92 ? 0.656 -25.125 -16.906 1 98.62 92 TYR A C 1
ATOM 722 O O . TYR A 1 92 ? 1.02 -26.078 -16.219 1 98.62 92 TYR A O 1
ATOM 730 N N . THR A 1 93 ? 1.418 -24.078 -17.172 1 98.56 93 THR A N 1
ATOM 731 C CA . THR A 1 93 ? 2.727 -23.859 -16.578 1 98.56 93 THR A CA 1
ATOM 732 C C . THR A 1 93 ? 2.816 -22.453 -15.984 1 98.56 93 THR A C 1
ATOM 734 O O . THR A 1 93 ? 2.488 -21.469 -16.656 1 98.56 93 THR A O 1
ATOM 737 N N . ALA A 1 94 ? 3.215 -22.422 -14.711 1 98.12 94 ALA A N 1
ATOM 738 C CA . ALA A 1 94 ? 3.359 -21.125 -14.062 1 98.12 94 ALA A CA 1
ATOM 739 C C . ALA A 1 94 ? 4.551 -20.359 -14.625 1 98.12 94 ALA A C 1
ATOM 741 O O . ALA A 1 94 ? 5.551 -20.953 -15.023 1 98.12 94 ALA A O 1
ATOM 742 N N . VAL A 1 95 ? 4.414 -19.062 -14.688 1 97.25 95 VAL A N 1
ATOM 743 C CA . VAL A 1 95 ? 5.617 -18.25 -14.773 1 97.25 95 VAL A CA 1
ATOM 744 C C . VAL A 1 95 ? 6.527 -18.547 -13.578 1 97.25 95 VAL A C 1
ATOM 746 O O . VAL A 1 95 ? 6.059 -18.672 -12.445 1 97.25 95 VAL A O 1
ATOM 749 N N . ALA A 1 96 ? 7.816 -18.656 -13.852 1 96.5 96 ALA A N 1
ATOM 750 C CA . ALA A 1 96 ? 8.75 -19.062 -12.805 1 96.5 96 ALA A CA 1
ATOM 751 C C . ALA A 1 96 ? 8.734 -18.078 -11.641 1 96.5 96 ALA A C 1
ATOM 753 O O . ALA A 1 96 ? 8.609 -16.875 -11.836 1 96.5 96 ALA A O 1
ATOM 754 N N . LEU A 1 97 ? 8.922 -18.625 -10.477 1 95.88 97 LEU A N 1
ATOM 755 C CA . LEU A 1 97 ? 8.844 -17.812 -9.273 1 95.88 97 LEU A CA 1
ATOM 756 C C . LEU A 1 97 ? 9.859 -16.672 -9.32 1 95.88 97 LEU A C 1
ATOM 758 O O . LEU A 1 97 ? 9.531 -15.531 -9 1 95.88 97 LEU A O 1
ATOM 762 N N . PRO A 1 98 ? 11.141 -16.875 -9.719 1 96.5 98 PRO A N 1
ATOM 763 C CA . PRO A 1 98 ? 12.078 -15.758 -9.805 1 96.5 98 PRO A CA 1
ATOM 764 C C . PRO A 1 98 ? 11.609 -14.672 -10.766 1 96.5 98 PRO A C 1
ATOM 766 O O . PRO A 1 98 ? 11.828 -13.484 -10.516 1 96.5 98 PRO A O 1
ATOM 769 N N . GLU A 1 99 ? 10.969 -15.07 -11.82 1 96 99 GLU A N 1
ATOM 770 C CA . GLU A 1 99 ? 10.438 -14.086 -12.758 1 96 99 GLU A CA 1
ATOM 771 C C . GLU A 1 99 ? 9.273 -13.312 -12.141 1 96 99 GLU A C 1
ATOM 773 O O . GLU A 1 99 ? 9.188 -12.094 -12.297 1 96 99 GLU A O 1
ATOM 778 N N . ALA A 1 100 ? 8.375 -13.992 -11.5 1 94.69 100 ALA A N 1
ATOM 779 C CA . ALA A 1 100 ? 7.273 -13.32 -10.812 1 94.69 100 ALA A CA 1
ATOM 780 C C . ALA A 1 100 ? 7.793 -12.344 -9.766 1 94.69 100 ALA A C 1
ATOM 782 O O . ALA A 1 100 ? 7.289 -11.219 -9.648 1 94.69 100 ALA A O 1
ATOM 783 N N . LYS A 1 101 ? 8.805 -12.773 -9.016 1 96.25 101 LYS A N 1
ATOM 784 C CA . LYS A 1 101 ? 9.414 -11.906 -8.008 1 96.25 101 LYS A CA 1
ATOM 785 C C . LYS A 1 101 ? 10.008 -10.648 -8.648 1 96.25 101 LYS A C 1
ATOM 787 O O . LYS A 1 101 ? 9.891 -9.555 -8.102 1 96.25 101 LYS A O 1
ATOM 792 N N . ALA A 1 102 ? 10.664 -10.836 -9.758 1 96.5 102 ALA A N 1
ATOM 793 C CA . ALA A 1 102 ? 11.219 -9.688 -10.469 1 96.5 102 ALA A CA 1
ATOM 794 C C . ALA A 1 102 ? 10.125 -8.688 -10.836 1 96.5 102 ALA A C 1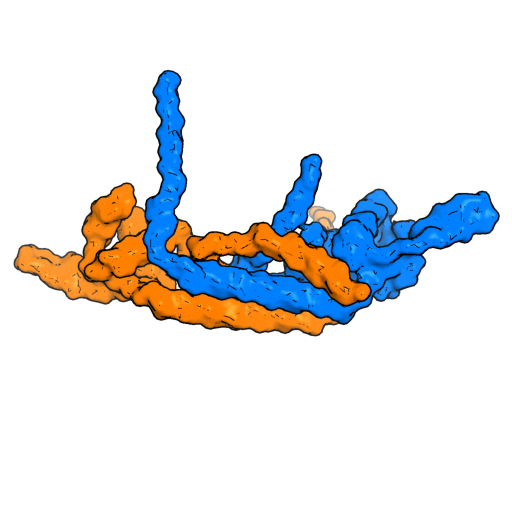
ATOM 796 O O . ALA A 1 102 ? 10.312 -7.477 -10.719 1 96.5 102 ALA A O 1
ATOM 797 N N . LEU A 1 103 ? 9.023 -9.234 -11.234 1 93.62 103 LEU A N 1
ATOM 798 C CA . LEU A 1 103 ? 7.895 -8.375 -11.578 1 93.62 103 LEU A CA 1
ATOM 799 C C . LEU A 1 103 ? 7.363 -7.656 -10.344 1 93.62 103 LEU A C 1
ATOM 801 O O . LEU A 1 103 ? 6.984 -6.484 -10.414 1 93.62 103 LEU A O 1
ATOM 805 N N . LEU A 1 104 ? 7.32 -8.344 -9.242 1 94.19 104 LEU A N 1
ATOM 806 C CA . LEU A 1 104 ? 6.898 -7.727 -7.988 1 94.19 104 LEU A CA 1
ATOM 807 C C . LEU A 1 104 ? 7.824 -6.57 -7.613 1 94.19 104 LEU A C 1
ATOM 809 O O . LEU A 1 104 ? 7.355 -5.5 -7.223 1 94.19 104 LEU A O 1
ATOM 813 N N . HIS A 1 105 ? 9.141 -6.785 -7.727 1 95.88 105 HIS A N 1
ATOM 814 C CA . HIS A 1 105 ? 10.117 -5.746 -7.422 1 95.88 105 HIS A CA 1
ATOM 815 C C . HIS A 1 105 ? 9.93 -4.527 -8.312 1 95.88 105 HIS A C 1
ATOM 817 O O . HIS A 1 105 ? 9.945 -3.393 -7.836 1 95.88 105 HIS A O 1
ATOM 823 N N . GLU A 1 106 ? 9.742 -4.797 -9.508 1 93.69 106 GLU A N 1
ATOM 824 C CA . GLU A 1 106 ? 9.57 -3.707 -10.461 1 93.69 106 GLU A CA 1
ATOM 825 C C . GLU A 1 106 ? 8.312 -2.895 -10.156 1 93.69 106 GLU A C 1
ATOM 827 O O . GLU A 1 106 ? 8.344 -1.662 -10.18 1 93.69 106 GLU A O 1
ATOM 832 N N . ALA A 1 107 ? 7.258 -3.609 -9.891 1 91.06 107 ALA A N 1
ATOM 833 C CA . ALA A 1 107 ? 6 -2.939 -9.57 1 91.06 107 ALA A CA 1
ATOM 834 C C . ALA A 1 107 ? 6.133 -2.115 -8.289 1 91.06 107 ALA A C 1
ATOM 836 O O . ALA A 1 107 ? 5.641 -0.986 -8.219 1 91.06 107 ALA A O 1
ATOM 837 N N . LEU A 1 108 ? 6.773 -2.67 -7.344 1 92 108 LEU A N 1
ATOM 838 C CA . LEU A 1 108 ? 7 -1.971 -6.082 1 92 108 LEU A CA 1
ATOM 839 C C . LEU A 1 108 ? 7.82 -0.704 -6.305 1 92 108 LEU A C 1
ATOM 841 O O . LEU A 1 108 ? 7.504 0.35 -5.746 1 92 108 LEU A O 1
ATOM 845 N N . GLU A 1 109 ? 8.859 -0.797 -7.086 1 93.5 109 GLU A N 1
ATOM 846 C CA . GLU A 1 109 ? 9.719 0.352 -7.367 1 93.5 109 GLU A CA 1
ATOM 847 C C . GLU A 1 109 ? 8.945 1.459 -8.078 1 93.5 109 GLU A C 1
ATOM 849 O O . GLU A 1 109 ? 9.07 2.635 -7.727 1 93.5 109 GLU A O 1
ATOM 854 N N . ALA A 1 110 ? 8.219 1.047 -9.008 1 91.12 110 ALA A N 1
ATOM 855 C CA . ALA A 1 110 ? 7.426 2.029 -9.75 1 91.12 110 ALA A CA 1
ATOM 856 C C . ALA A 1 110 ? 6.41 2.711 -8.844 1 91.12 110 ALA A C 1
ATOM 858 O O . ALA A 1 110 ? 6.227 3.93 -8.906 1 91.12 110 ALA A O 1
ATOM 859 N N . TRP A 1 111 ? 5.734 1.953 -8.102 1 90.88 111 TRP A N 1
ATOM 860 C CA . TRP A 1 111 ? 4.734 2.508 -7.188 1 90.88 111 TRP A CA 1
ATOM 861 C C . TRP A 1 111 ? 5.387 3.418 -6.152 1 90.88 111 TRP A C 1
ATOM 863 O O . TRP A 1 111 ? 4.863 4.488 -5.844 1 90.88 111 TRP A O 1
ATOM 873 N N . THR A 1 112 ? 6.516 3.002 -5.605 1 93.56 112 THR A N 1
ATOM 874 C CA . THR A 1 112 ? 7.25 3.816 -4.641 1 93.56 112 THR A CA 1
ATOM 875 C C . THR A 1 112 ? 7.625 5.164 -5.246 1 93.56 112 THR A C 1
ATOM 877 O O . THR A 1 112 ? 7.504 6.203 -4.586 1 93.56 112 THR A O 1
ATOM 880 N N . ALA A 1 113 ? 8.078 5.16 -6.438 1 94.19 113 ALA A N 1
ATOM 881 C CA . ALA A 1 113 ? 8.391 6.406 -7.129 1 94.19 113 ALA A CA 1
ATOM 882 C C . ALA A 1 113 ? 7.16 7.305 -7.227 1 94.19 113 ALA A C 1
ATOM 884 O O . ALA A 1 113 ? 7.254 8.516 -7.023 1 94.19 113 ALA A O 1
ATOM 885 N N . THR A 1 114 ? 6.047 6.688 -7.523 1 91.44 114 THR A N 1
ATOM 886 C CA . THR A 1 114 ? 4.797 7.438 -7.613 1 91.44 114 THR A CA 1
ATOM 887 C C . THR A 1 114 ? 4.457 8.078 -6.27 1 91.44 114 THR A C 1
ATOM 889 O O . THR A 1 114 ? 4.027 9.234 -6.219 1 91.44 114 THR A O 1
ATOM 892 N N . VAL A 1 115 ? 4.629 7.355 -5.188 1 93.19 115 VAL A N 1
ATOM 893 C CA . VAL A 1 115 ? 4.316 7.883 -3.863 1 93.19 115 VAL A CA 1
ATOM 894 C C . VAL A 1 115 ? 5.281 9.008 -3.512 1 93.19 115 VAL A C 1
ATOM 896 O O . VAL A 1 115 ? 4.883 10.016 -2.924 1 93.19 115 VAL A O 1
ATOM 899 N N . HIS A 1 116 ? 6.59 8.875 -3.861 1 96.38 116 HIS A N 1
ATOM 900 C CA . HIS A 1 116 ? 7.531 9.977 -3.676 1 96.38 116 HIS A CA 1
ATOM 901 C C . HIS A 1 116 ? 7.062 11.234 -4.402 1 96.38 116 HIS A C 1
ATOM 903 O O . HIS A 1 116 ? 7.16 12.336 -3.863 1 96.38 116 HIS A O 1
ATOM 909 N N . ASP A 1 117 ? 6.539 11.047 -5.582 1 95.62 117 ASP A N 1
ATOM 910 C CA . ASP A 1 117 ? 6.031 12.18 -6.344 1 95.62 117 ASP A CA 1
ATOM 911 C C . ASP A 1 117 ? 4.852 12.836 -5.629 1 95.62 117 ASP A C 1
ATOM 913 O O . ASP A 1 117 ? 4.73 14.062 -5.617 1 95.62 117 ASP A O 1
ATOM 917 N N . VAL A 1 118 ? 3.941 11.969 -5.129 1 93.31 118 VAL A N 1
ATOM 918 C CA . VAL A 1 118 ? 2.793 12.484 -4.391 1 93.31 118 VAL A CA 1
ATOM 919 C C . VAL A 1 118 ? 3.27 13.359 -3.234 1 93.31 118 VAL A C 1
ATOM 921 O O . VAL A 1 118 ? 2.732 14.445 -3.008 1 93.31 118 VAL A O 1
ATOM 924 N N . ILE A 1 119 ? 4.266 12.906 -2.488 1 96.19 119 ILE A N 1
ATOM 925 C CA . ILE A 1 119 ? 4.816 13.648 -1.36 1 96.19 119 ILE A CA 1
ATOM 926 C C . ILE A 1 119 ? 5.418 14.961 -1.852 1 96.19 119 ILE A C 1
ATOM 928 O O . ILE A 1 119 ? 5.125 16.031 -1.305 1 96.19 119 ILE A O 1
ATOM 932 N N . ASP A 1 120 ? 6.195 14.945 -2.873 1 97.19 120 ASP A N 1
ATOM 933 C CA . ASP A 1 120 ? 6.93 16.094 -3.383 1 97.19 120 ASP A CA 1
ATOM 934 C C . ASP A 1 120 ? 5.973 17.156 -3.93 1 97.19 120 ASP A C 1
ATOM 936 O O . ASP A 1 120 ? 6.195 18.359 -3.74 1 97.19 120 ASP A O 1
ATOM 940 N N . GLU A 1 121 ? 4.922 16.688 -4.586 1 95.56 121 GLU A N 1
ATOM 941 C CA . GLU A 1 121 ? 4.066 17.594 -5.34 1 95.56 121 GLU A CA 1
ATOM 942 C C . GLU A 1 121 ? 3.023 18.25 -4.438 1 95.56 121 GLU A C 1
ATOM 944 O O . GLU A 1 121 ? 2.371 19.219 -4.832 1 95.56 121 GLU A O 1
ATOM 949 N N . PHE A 1 122 ? 2.887 17.641 -3.312 1 94.44 122 PHE A N 1
ATOM 950 C CA . PHE A 1 122 ? 1.905 18.234 -2.416 1 94.44 122 PHE A CA 1
ATOM 951 C C . PHE A 1 122 ? 2.316 19.656 -2.031 1 94.44 122 PHE A C 1
ATOM 953 O O . PHE A 1 122 ? 3.436 19.875 -1.562 1 94.44 122 PHE A O 1
ATOM 960 N N . ASP A 1 123 ? 1.491 20.625 -2.352 1 84.56 123 ASP A N 1
ATOM 961 C CA . ASP A 1 123 ? 1.775 22.016 -2.057 1 84.56 123 ASP A CA 1
ATOM 962 C C . ASP A 1 123 ? 0.782 22.578 -1.04 1 84.56 123 ASP A C 1
ATOM 964 O O . ASP A 1 123 ? 0.723 23.797 -0.826 1 84.56 123 ASP A O 1
ATOM 968 N N . GLY A 1 124 ? 0.384 21.828 -0.015 1 65.69 124 GLY A N 1
ATOM 969 C CA . GLY A 1 124 ? -0.466 22.297 1.066 1 65.69 124 GLY A CA 1
ATOM 970 C C . GLY A 1 124 ? -1.771 22.906 0.581 1 65.69 124 GLY A C 1
ATOM 971 O O . GLY A 1 124 ? -2.797 22.797 1.255 1 65.69 124 GLY A O 1
ATOM 972 N N . GLU A 1 125 ? -1.722 23.812 -0.518 1 59.56 125 GLU A N 1
ATOM 973 C CA . GLU A 1 125 ? -2.846 24.625 -0.969 1 59.56 125 GLU A CA 1
ATOM 974 C C . GLU A 1 125 ? -3.977 23.75 -1.508 1 59.56 125 GLU A C 1
ATOM 976 O O . GLU A 1 125 ? -5.148 24.141 -1.445 1 59.56 125 GLU A O 1
ATOM 981 N N . ARG A 1 126 ? -3.676 22.766 -2.143 1 53.06 126 ARG A N 1
ATOM 982 C CA . ARG A 1 126 ? -4.719 22 -2.809 1 53.06 126 ARG A CA 1
ATOM 983 C C . ARG A 1 126 ? -5.582 21.25 -1.796 1 53.06 126 ARG A C 1
ATOM 985 O O . ARG A 1 126 ? -6.648 20.734 -2.139 1 53.06 126 ARG A O 1
ATOM 992 N N . ALA A 1 127 ? -5.156 20.859 -0.689 1 50.53 127 ALA A N 1
ATOM 993 C CA . ALA A 1 127 ? -5.965 20.156 0.311 1 50.53 127 ALA A CA 1
ATOM 994 C C . ALA A 1 127 ? -7.227 20.953 0.642 1 50.53 127 ALA A C 1
ATOM 996 O O . ALA A 1 127 ? -8.148 20.422 1.275 1 50.53 127 ALA A O 1
ATOM 997 N N . ARG A 1 128 ? -7.18 22.312 0.553 1 46.84 128 ARG A N 1
ATOM 998 C CA . ARG A 1 128 ? -8.258 23.172 1.015 1 46.84 128 ARG A CA 1
ATOM 999 C C . ARG A 1 128 ? -9.523 22.953 0.189 1 46.84 128 ARG A C 1
ATOM 1001 O O . ARG A 1 128 ? -10.617 23.344 0.602 1 46.84 128 ARG A O 1
ATOM 1008 N N . THR A 1 129 ? -9.336 22.719 -1.052 1 44.84 129 THR A N 1
ATOM 1009 C CA . THR A 1 129 ? -10.555 22.797 -1.843 1 44.84 129 THR A CA 1
ATOM 1010 C C . THR A 1 129 ? -11.289 21.453 -1.828 1 44.84 129 THR A C 1
ATOM 1012 O O . THR A 1 129 ? -10.977 20.562 -2.615 1 44.84 129 THR A O 1
ATOM 1015 N N . GLY A 1 130 ? -11.359 20.734 -0.784 1 43.16 130 GLY A N 1
ATOM 1016 C CA . GLY A 1 130 ? -12.289 19.625 -0.778 1 43.16 130 GLY A CA 1
ATOM 1017 C C . GLY A 1 130 ? -13.578 19.906 -1.53 1 43.16 130 GLY A C 1
ATOM 1018 O O . GLY A 1 130 ? -13.914 21.062 -1.774 1 43.16 130 GLY A O 1
ATOM 1019 N N . PRO A 1 131 ? -14.086 18.984 -2.367 1 43 131 PRO A N 1
ATOM 1020 C CA . PRO A 1 131 ? -15.344 19.312 -3.045 1 43 131 PRO A CA 1
ATOM 1021 C C . PRO A 1 131 ? -16.406 19.844 -2.086 1 43 131 PRO A C 1
ATOM 1023 O O . PRO A 1 131 ? -16.406 19.484 -0.902 1 43 131 PRO A O 1
ATOM 1026 N N . PRO A 1 132 ? -17.047 21 -2.277 1 39.41 132 PRO A N 1
ATOM 1027 C CA . PRO A 1 132 ? -18.188 21.484 -1.504 1 39.41 132 PRO A CA 1
ATOM 1028 C C . PRO A 1 132 ? -19.219 20.406 -1.213 1 39.41 132 PRO A C 1
ATOM 1030 O O . PRO A 1 132 ? -19.422 19.5 -2.033 1 39.41 132 PRO A O 1
ATOM 1033 N N . THR A 1 133 ? -19.219 19.906 -0.006 1 41.03 133 THR A N 1
ATOM 1034 C CA . THR A 1 133 ? -20.375 19.078 0.345 1 41.03 133 THR A CA 1
ATOM 1035 C C . THR A 1 133 ? -21.641 19.609 -0.3 1 41.03 133 THR A C 1
ATOM 1037 O O . THR A 1 133 ? -21.953 20.797 -0.181 1 41.03 133 THR A O 1
ATOM 1040 N N . GLU A 1 134 ? -21.984 19.125 -1.391 1 40.41 134 GLU A N 1
ATOM 1041 C CA . GLU A 1 134 ? -23.281 19.453 -1.941 1 40.41 134 GLU A CA 1
ATOM 1042 C C . GLU A 1 134 ? -24.375 19.359 -0.877 1 40.41 134 GLU A C 1
ATOM 1044 O O . GLU A 1 134 ? -24.531 18.312 -0.239 1 40.41 134 GLU A O 1
ATOM 1049 N N . LYS A 1 135 ? -24.703 20.5 -0.201 1 42.09 135 LYS A N 1
ATOM 1050 C CA . LYS A 1 135 ? -25.984 20.625 0.498 1 42.09 135 LYS A CA 1
ATOM 1051 C C . LYS A 1 135 ? -27.109 20.016 -0.318 1 42.09 135 LYS A C 1
ATOM 1053 O O . LYS A 1 135 ? -27.359 20.422 -1.457 1 42.09 135 LYS A O 1
ATOM 1058 N N . HIS A 1 136 ? -27.344 18.672 -0.262 1 40.16 136 HIS A N 1
ATOM 1059 C CA . HIS A 1 136 ? -28.672 18.25 -0.659 1 40.16 136 HIS A CA 1
ATOM 1060 C C . HIS A 1 136 ? -29.75 19.109 0.008 1 40.16 136 HIS A C 1
ATOM 1062 O O . HIS A 1 136 ? -29.922 19.062 1.229 1 40.16 136 HIS A O 1
ATOM 1068 N N . GLY A 1 137 ? -29.969 20.328 -0.445 1 27.42 137 GLY A N 1
ATOM 1069 C CA . GLY A 1 137 ? -31.234 21.016 -0.221 1 27.42 137 GLY A CA 1
ATOM 1070 C C . GLY A 1 137 ? -32.438 20.109 -0.406 1 27.42 137 GLY A C 1
ATOM 1071 O O . GLY A 1 137 ? -32.688 19.625 -1.51 1 27.42 137 GLY A O 1
ATOM 1072 N N . ARG A 1 138 ? -32.906 19.375 0.598 1 35.47 138 ARG A N 1
ATOM 1073 C CA . ARG A 1 138 ? -34.281 18.953 0.676 1 35.47 138 ARG A CA 1
ATOM 1074 C C . ARG A 1 138 ? -35.25 20.125 0.41 1 35.47 138 ARG A C 1
ATOM 1076 O O . ARG A 1 138 ? -35.219 21.125 1.136 1 35.47 138 ARG A O 1
ATOM 1083 N N . THR A 1 139 ? -35.594 20.297 -0.842 1 25.69 139 THR A N 1
ATOM 1084 C CA . THR A 1 139 ? -36.969 20.781 -0.984 1 25.69 139 THR A CA 1
ATOM 1085 C C . THR A 1 139 ? -37.938 19.828 -0.301 1 25.69 139 THR A C 1
ATOM 1087 O O . THR A 1 139 ? -37.75 18.609 -0.297 1 25.69 139 THR A O 1
ATOM 1090 N N . MET B 1 1 ? 10.43 -8.656 -26.984 1 30 1 MET B N 1
ATOM 1091 C CA . MET B 1 1 ? 9.719 -9.625 -26.156 1 30 1 MET B CA 1
ATOM 1092 C C . MET B 1 1 ? 9.57 -9.117 -24.734 1 30 1 MET B C 1
ATOM 1094 O O . MET B 1 1 ? 8.906 -9.742 -23.906 1 30 1 MET B O 1
ATOM 1098 N N . SER B 1 2 ? 10.453 -8.305 -24.312 1 37.91 2 SER B N 1
ATOM 1099 C CA . SER B 1 2 ? 10.695 -7.676 -23.016 1 37.91 2 SER B CA 1
ATOM 1100 C C . SER B 1 2 ? 9.625 -6.633 -22.703 1 37.91 2 SER B C 1
ATOM 1102 O O . SER B 1 2 ? 9.422 -6.273 -21.531 1 37.91 2 SER B O 1
ATOM 1104 N N . VAL B 1 3 ? 9.203 -6.055 -23.766 1 40.56 3 VAL B N 1
ATOM 1105 C CA . VAL B 1 3 ? 8.367 -4.859 -23.75 1 40.56 3 VAL B CA 1
ATOM 1106 C C . VAL B 1 3 ? 7.008 -5.191 -23.141 1 40.56 3 VAL B C 1
ATOM 1108 O O . VAL B 1 3 ? 6.449 -4.387 -22.391 1 40.56 3 VAL B O 1
ATOM 1111 N N . ASP B 1 4 ? 6.477 -6.312 -23.547 1 43.22 4 ASP B N 1
ATOM 1112 C CA . ASP B 1 4 ? 5.074 -6.598 -23.266 1 43.22 4 ASP B CA 1
ATOM 1113 C C . ASP B 1 4 ? 4.852 -6.797 -21.766 1 43.22 4 ASP B C 1
ATOM 1115 O O . ASP B 1 4 ? 3.789 -6.453 -21.234 1 43.22 4 ASP B O 1
ATOM 1119 N N . THR B 1 5 ? 5.805 -7.422 -21.219 1 42.94 5 THR B N 1
ATOM 1120 C CA . THR B 1 5 ? 5.672 -7.652 -19.797 1 42.94 5 THR B CA 1
ATOM 1121 C C . THR B 1 5 ? 5.672 -6.332 -19.031 1 42.94 5 THR B C 1
ATOM 1123 O O . THR B 1 5 ? 4.934 -6.168 -18.062 1 42.94 5 THR B O 1
ATOM 1126 N N . GLU B 1 6 ? 6.602 -5.414 -19.484 1 45.03 6 GLU B N 1
ATOM 1127 C CA . GLU B 1 6 ? 6.684 -4.102 -18.844 1 45.03 6 GLU B CA 1
ATOM 1128 C C . GLU B 1 6 ? 5.332 -3.393 -18.875 1 45.03 6 GLU B C 1
ATOM 1130 O O . GLU B 1 6 ? 4.977 -2.689 -17.922 1 45.03 6 GLU B O 1
ATOM 1135 N N . HIS B 1 7 ? 4.664 -3.326 -20.047 1 48.03 7 HIS B N 1
ATOM 1136 C CA . HIS B 1 7 ? 3.4 -2.621 -20.25 1 48.03 7 HIS B CA 1
ATOM 1137 C C . HIS B 1 7 ? 2.354 -3.084 -19.234 1 48.03 7 HIS B C 1
ATOM 1139 O O . HIS B 1 7 ? 1.623 -2.264 -18.672 1 48.03 7 HIS B O 1
ATOM 1145 N N . ARG B 1 8 ? 2.348 -4.262 -19.062 1 47.62 8 ARG B N 1
ATOM 1146 C CA . ARG B 1 8 ? 1.248 -4.812 -18.281 1 47.62 8 ARG B CA 1
ATOM 1147 C C . ARG B 1 8 ? 1.387 -4.445 -16.797 1 47.62 8 ARG B C 1
ATOM 1149 O O . ARG B 1 8 ? 0.39 -4.18 -16.125 1 47.62 8 ARG B O 1
ATOM 1156 N N . LEU B 1 9 ? 2.697 -4.516 -16.328 1 51.62 9 LEU B N 1
ATOM 1157 C CA . LEU B 1 9 ? 2.877 -4.133 -14.938 1 51.62 9 LEU B CA 1
ATOM 1158 C C . LEU B 1 9 ? 2.516 -2.664 -14.727 1 5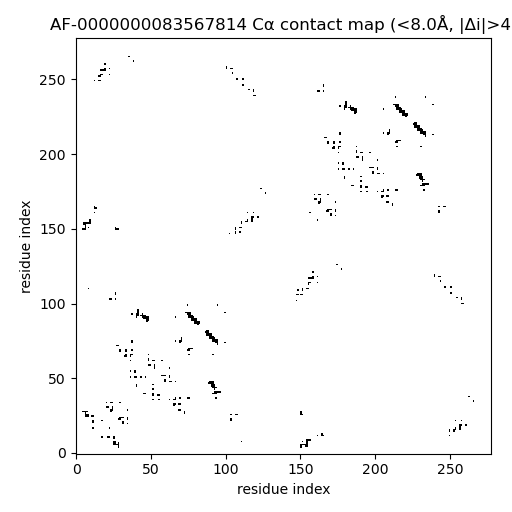1.62 9 LEU B C 1
ATOM 1160 O O . LEU B 1 9 ? 1.992 -2.295 -13.672 1 51.62 9 LEU B O 1
ATOM 1164 N N . GLY B 1 10 ? 3.025 -1.808 -15.672 1 51 10 GLY B N 1
ATOM 1165 C CA . GLY B 1 10 ? 2.65 -0.404 -15.609 1 51 10 GLY B CA 1
ATOM 1166 C C . GLY B 1 10 ? 1.156 -0.19 -15.461 1 51 10 GLY B C 1
ATOM 1167 O O . GLY B 1 10 ? 0.723 0.742 -14.781 1 51 10 GLY B O 1
ATOM 1168 N N . GLU B 1 11 ? 0.427 -0.992 -16.109 1 53.75 11 GLU B N 1
ATOM 1169 C CA . GLU B 1 11 ? -1.028 -0.966 -16.016 1 53.75 11 GLU B CA 1
ATOM 1170 C C . GLU B 1 11 ? -1.496 -1.455 -14.641 1 53.75 11 GLU B C 1
ATOM 1172 O O . GLU B 1 11 ? -2.535 -1.018 -14.141 1 53.75 11 GLU B O 1
ATOM 1177 N N . LEU B 1 12 ? -0.715 -2.344 -14.148 1 53.25 12 LEU B N 1
ATOM 1178 C CA . LEU B 1 12 ? -1.1 -2.916 -12.867 1 53.25 12 LEU B CA 1
ATOM 1179 C C . LEU B 1 12 ? -1.162 -1.838 -11.789 1 53.25 12 LEU B C 1
ATOM 1181 O O . LEU B 1 12 ? -1.989 -1.913 -10.875 1 53.25 12 LEU B O 1
ATOM 1185 N N . LEU B 1 13 ?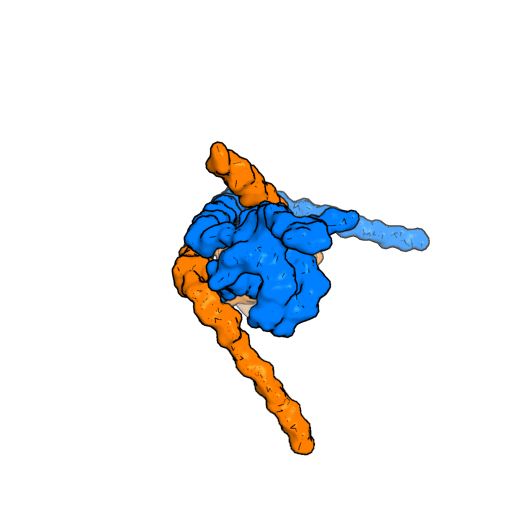 -0.118 -0.784 -12.016 1 55.03 13 LEU B N 1
ATOM 1186 C CA . LEU B 1 13 ? 0.006 0.181 -10.93 1 55.03 13 LEU B CA 1
ATOM 1187 C C . LEU B 1 13 ? -0.746 1.467 -11.258 1 55.03 13 LEU B C 1
ATOM 1189 O O . LEU B 1 13 ? -0.693 2.434 -10.492 1 55.03 13 LEU B O 1
ATOM 1193 N N . GLU B 1 14 ? -1.24 1.736 -12.375 1 54.03 14 GLU B N 1
ATOM 1194 C CA . GLU B 1 14 ? -1.69 3.064 -12.781 1 54.03 14 GLU B CA 1
ATOM 1195 C C . GLU B 1 14 ? -2.633 3.668 -11.742 1 54.03 14 GLU B C 1
ATOM 1197 O O . GLU B 1 14 ? -2.543 4.859 -11.43 1 54.03 14 GLU B O 1
ATOM 1202 N N . ASP B 1 15 ? -3.602 3.002 -11.305 1 57.69 15 ASP B N 1
ATOM 1203 C CA . ASP B 1 15 ? -4.586 3.693 -10.477 1 57.69 15 ASP B CA 1
ATOM 1204 C C . ASP B 1 15 ? -4.207 3.617 -9 1 5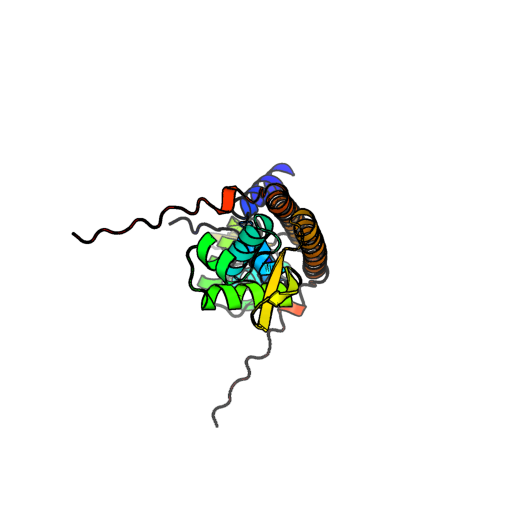7.69 15 ASP B C 1
ATOM 1206 O O . ASP B 1 15 ? -5.062 3.768 -8.125 1 57.69 15 ASP B O 1
ATOM 1210 N N . SER B 1 16 ? -2.803 3.635 -8.883 1 72.69 16 SER B N 1
ATOM 1211 C CA . SER B 1 16 ? -2.545 3.227 -7.508 1 72.69 16 SER B CA 1
ATOM 1212 C C . SER B 1 16 ? -1.868 4.344 -6.719 1 72.69 16 SER B C 1
ATOM 1214 O O . SER B 1 16 ? -1.265 4.094 -5.672 1 72.69 16 SER B O 1
ATOM 1216 N N . SER B 1 17 ? -2.117 5.555 -7.23 1 82.12 17 SER B N 1
ATOM 1217 C CA . SER B 1 17 ? -1.467 6.609 -6.457 1 82.12 17 SER B CA 1
ATOM 1218 C C . SER B 1 17 ? -2.326 7.039 -5.273 1 82.12 17 SER B C 1
ATOM 1220 O O . SER B 1 17 ? -3.422 7.578 -5.457 1 82.12 17 SER B O 1
ATOM 1222 N N . PRO B 1 18 ? -1.829 6.93 -4.164 1 87.44 18 PRO B N 1
ATOM 1223 C CA . PRO B 1 18 ? -2.59 7.383 -2.998 1 87.44 18 PRO B CA 1
ATOM 1224 C C . PRO B 1 18 ? -2.59 8.906 -2.85 1 87.44 18 PRO B C 1
ATOM 1226 O O . PRO B 1 18 ? -1.639 9.57 -3.266 1 87.44 18 PRO B O 1
ATOM 1229 N N . PRO B 1 19 ? -3.713 9.445 -2.297 1 89.56 19 PRO B N 1
ATOM 1230 C CA . PRO B 1 19 ? -3.66 10.867 -1.939 1 89.56 19 PRO B CA 1
ATOM 1231 C C . PRO B 1 19 ? -2.672 11.156 -0.813 1 89.56 19 PRO B C 1
ATOM 1233 O O . PRO B 1 19 ? -2.336 10.258 -0.036 1 89.56 19 PRO B O 1
ATOM 1236 N N . PHE B 1 20 ? -2.277 12.438 -0.771 1 93.06 20 PHE B N 1
ATOM 1237 C CA . PHE B 1 20 ? -1.304 12.836 0.237 1 93.06 20 PHE B CA 1
ATOM 1238 C C . PHE B 1 20 ? -1.812 12.516 1.638 1 93.06 20 PHE B C 1
ATOM 1240 O O . PHE B 1 20 ? -1.054 12.039 2.484 1 93.06 20 PHE B O 1
ATOM 1247 N N . GLU B 1 21 ? -3.096 12.734 1.875 1 92.19 21 GLU B N 1
ATOM 1248 C CA . GLU B 1 21 ? -3.699 12.5 3.184 1 92.19 21 GLU B CA 1
ATOM 1249 C C . GLU B 1 21 ? -3.57 11.039 3.596 1 92.19 21 GLU B C 1
ATOM 1251 O O . GLU B 1 21 ? -3.377 10.734 4.773 1 92.19 21 GLU B O 1
ATOM 1256 N N . LYS B 1 22 ? -3.664 10.148 2.652 1 91.62 22 LYS B N 1
ATOM 1257 C CA . LYS B 1 22 ? -3.52 8.727 2.953 1 91.62 22 LYS B CA 1
ATOM 1258 C C . LYS B 1 22 ? -2.08 8.391 3.326 1 91.62 22 LYS B C 1
ATOM 1260 O O . LYS B 1 22 ? -1.839 7.574 4.219 1 91.62 22 LYS B O 1
ATOM 1265 N N . VAL B 1 23 ? -1.147 8.977 2.605 1 93.75 23 VAL B N 1
ATOM 1266 C CA . VAL B 1 23 ? 0.259 8.766 2.934 1 93.75 23 VAL B CA 1
ATOM 1267 C C . VAL B 1 23 ? 0.537 9.258 4.352 1 93.75 23 VAL B C 1
ATOM 1269 O O . VAL B 1 23 ? 1.175 8.562 5.145 1 93.75 23 VAL B O 1
ATOM 1272 N N . MET B 1 24 ? -0.029 10.43 4.715 1 94.62 24 MET B N 1
ATOM 1273 C CA . MET B 1 24 ? 0.101 10.977 6.062 1 94.62 24 MET B CA 1
ATOM 1274 C C . MET B 1 24 ? -0.489 10.016 7.094 1 94.62 24 MET B C 1
ATOM 1276 O O . MET B 1 24 ? 0.135 9.742 8.117 1 94.62 24 MET B O 1
ATOM 1280 N N . SER B 1 25 ? -1.607 9.547 6.84 1 93.62 25 SER B N 1
ATOM 1281 C CA . SER B 1 25 ? -2.309 8.648 7.754 1 93.62 25 SER B CA 1
ATOM 1282 C C . SER B 1 25 ? -1.529 7.355 7.969 1 93.62 25 SER B C 1
ATOM 1284 O O . SER B 1 25 ? -1.35 6.914 9.102 1 93.62 25 SER B O 1
ATOM 1286 N N . CYS B 1 26 ? -0.978 6.812 6.945 1 91.25 26 CYS B N 1
ATOM 1287 C CA . CYS B 1 26 ? -0.291 5.531 7.035 1 91.25 26 CYS B CA 1
ATOM 1288 C C . CYS B 1 26 ? 1.051 5.68 7.742 1 91.25 26 CYS B C 1
ATOM 1290 O O . CYS B 1 26 ? 1.448 4.805 8.516 1 91.25 26 CYS B O 1
ATOM 1292 N N . VAL B 1 27 ? 1.676 6.73 7.496 1 92.81 27 VAL B N 1
ATOM 1293 C CA . VAL B 1 27 ? 3.02 6.891 8.039 1 92.81 27 VAL B CA 1
ATOM 1294 C C . VAL B 1 27 ? 2.936 7.41 9.477 1 92.81 27 VAL B C 1
ATOM 1296 O O . VAL B 1 27 ? 3.623 6.906 10.367 1 92.81 27 VAL B O 1
ATOM 1299 N N . PHE B 1 28 ? 2.057 8.391 9.742 1 94.62 28 PHE B N 1
ATOM 1300 C CA . PHE B 1 28 ? 2.061 9.047 11.047 1 94.62 28 PHE B CA 1
ATOM 1301 C C . PHE B 1 28 ? 0.957 8.484 11.938 1 94.62 28 PHE B C 1
ATOM 1303 O O . PHE B 1 28 ? 0.921 8.766 13.141 1 94.62 28 PHE B O 1
ATOM 1310 N N . GLY B 1 29 ? 0.035 7.742 11.359 1 93.5 29 GLY B N 1
ATOM 1311 C CA . GLY B 1 29 ? -1.054 7.188 12.148 1 93.5 29 GLY B CA 1
ATOM 1312 C C . GLY B 1 29 ? -2.078 8.227 12.562 1 93.5 29 GLY B C 1
ATOM 1313 O O . GLY B 1 29 ? -2.574 8.203 13.695 1 93.5 29 GLY B O 1
ATOM 1314 N N . ILE B 1 30 ? -2.33 9.133 11.68 1 95.38 30 ILE B N 1
ATOM 1315 C CA . ILE B 1 30 ? -3.285 10.18 12.016 1 95.38 30 ILE B CA 1
ATOM 1316 C C . ILE B 1 30 ? -4.465 10.133 11.047 1 95.38 30 ILE B C 1
ATOM 1318 O O . ILE B 1 30 ? -4.359 9.578 9.953 1 95.38 30 ILE B O 1
ATOM 1322 N N . GLN B 1 31 ? -5.551 10.766 11.414 1 96.25 31 GLN B N 1
ATOM 1323 C CA . GLN B 1 31 ? -6.77 10.805 10.609 1 96.25 31 GLN B CA 1
ATOM 1324 C C . GLN B 1 31 ? -6.754 11.984 9.641 1 96.25 31 GLN B C 1
ATOM 1326 O O . GLN B 1 31 ? -5.914 12.875 9.75 1 96.25 31 GLN B O 1
ATOM 1331 N N . ASP B 1 32 ? -7.746 11.977 8.758 1 95.06 32 ASP B N 1
ATOM 1332 C CA . ASP B 1 32 ? -7.848 13.016 7.746 1 95.06 32 ASP B CA 1
ATOM 1333 C C . ASP B 1 32 ? -8.016 14.391 8.383 1 95.06 32 ASP B C 1
ATOM 1335 O O . ASP B 1 32 ? -7.375 15.359 7.965 1 95.06 32 ASP B O 1
ATOM 1339 N N . HIS B 1 33 ? -8.883 14.43 9.406 1 95.38 33 HIS B N 1
ATOM 1340 C CA . HIS B 1 33 ? -9.133 15.719 10.047 1 95.38 33 HIS B CA 1
ATOM 1341 C C . HIS B 1 33 ? -7.895 16.203 10.797 1 95.38 33 HIS B C 1
ATOM 1343 O O . HIS B 1 33 ? -7.676 17.406 10.914 1 95.38 33 HIS B O 1
ATOM 1349 N N . GLU B 1 34 ? -7.086 15.289 11.273 1 97.81 34 GLU B N 1
ATOM 1350 C CA . GLU B 1 34 ? -5.832 15.664 11.922 1 97.81 34 GLU B CA 1
ATOM 1351 C C . GLU B 1 34 ? -4.816 16.172 10.898 1 97.81 34 GLU B C 1
ATOM 1353 O O . GLU B 1 34 ? -4.062 17.109 11.188 1 97.81 34 GLU B O 1
ATOM 1358 N N . THR B 1 35 ? -4.844 15.578 9.711 1 97 35 THR B N 1
ATOM 1359 C CA . THR B 1 35 ? -4.016 16.094 8.625 1 97 35 THR B CA 1
ATOM 1360 C C . THR B 1 35 ? -4.434 17.516 8.258 1 97 35 THR B C 1
ATOM 1362 O O . THR B 1 35 ? -3.584 18.391 8.078 1 97 35 THR B O 1
ATOM 1365 N N . ARG B 1 36 ? -5.703 17.719 8.195 1 95.94 36 ARG B N 1
ATOM 1366 C CA . ARG B 1 36 ? -6.207 19.062 7.898 1 95.94 36 ARG B CA 1
ATOM 1367 C C . ARG B 1 36 ? -5.785 20.062 8.969 1 95.94 36 ARG B C 1
ATOM 1369 O O . ARG B 1 36 ? -5.395 21.188 8.664 1 95.94 36 ARG B O 1
ATOM 1376 N N . THR B 1 37 ? -5.93 19.641 10.211 1 97.88 37 THR B N 1
ATOM 1377 C CA . THR B 1 37 ? -5.496 20.484 11.312 1 97.88 37 THR B CA 1
ATOM 1378 C C . THR B 1 37 ? -4.008 20.797 11.203 1 97.88 37 THR B C 1
ATOM 1380 O O . THR B 1 37 ? -3.59 21.938 11.422 1 97.88 37 THR B O 1
ATOM 1383 N N . TYR B 1 38 ? -3.186 19.812 10.852 1 98.25 38 TYR B N 1
ATOM 1384 C CA . TYR B 1 38 ? -1.752 20 10.664 1 98.25 38 TYR B CA 1
ATOM 1385 C C . TYR B 1 38 ? -1.475 21.062 9.602 1 98.25 38 TYR B C 1
ATOM 1387 O O . TYR B 1 38 ? -0.683 21.969 9.828 1 98.25 38 TYR B O 1
ATOM 1395 N N . LEU B 1 39 ? -2.148 20.922 8.523 1 97.12 39 LEU B N 1
ATOM 1396 C CA . LEU B 1 39 ? -1.91 21.859 7.43 1 97.12 39 LEU B CA 1
ATOM 1397 C C . LEU B 1 39 ? -2.355 23.266 7.805 1 97.12 39 LEU B C 1
ATOM 1399 O O . LEU B 1 39 ? -1.69 24.25 7.461 1 97.12 39 LEU B O 1
ATOM 1403 N N . ALA B 1 40 ? -3.475 23.375 8.484 1 97 40 ALA B N 1
ATOM 1404 C CA . ALA B 1 40 ? -3.926 24.688 8.977 1 97 40 ALA B CA 1
ATOM 1405 C C . ALA B 1 40 ? -2.895 25.297 9.914 1 97 40 ALA B C 1
ATOM 1407 O O . ALA B 1 40 ? -2.652 26.516 9.875 1 97 40 ALA B O 1
ATOM 1408 N N . LEU B 1 41 ? -2.332 24.469 10.75 1 97.81 41 LEU B N 1
ATOM 1409 C CA . LEU B 1 41 ? -1.327 24.938 11.703 1 97.81 41 LEU B CA 1
ATOM 1410 C C . LEU B 1 41 ? -0.062 25.375 10.977 1 97.81 41 LEU B C 1
ATOM 1412 O O . LEU B 1 41 ? 0.606 26.328 11.414 1 97.81 41 LEU B O 1
ATOM 1416 N N . CYS B 1 42 ? 0.307 24.703 9.914 1 96.81 42 CYS B N 1
ATOM 1417 C CA . CYS B 1 42 ? 1.444 25.125 9.102 1 96.81 42 CYS B CA 1
ATOM 1418 C C . CYS B 1 42 ? 1.27 26.547 8.625 1 96.81 42 CYS B C 1
ATOM 1420 O O . CYS B 1 42 ? 2.236 27.312 8.57 1 96.81 42 CYS B O 1
ATOM 1422 N N . ASP B 1 43 ? 0.042 26.906 8.352 1 95.88 43 ASP B N 1
ATOM 1423 C CA . ASP B 1 43 ? -0.272 28.234 7.82 1 95.88 43 ASP B CA 1
ATOM 1424 C C . ASP B 1 43 ? -0.411 29.25 8.945 1 95.88 43 ASP B C 1
ATOM 1426 O O . ASP B 1 43 ? -0.414 30.469 8.703 1 95.88 43 ASP B O 1
ATOM 1430 N N . ARG B 1 44 ? -0.562 28.812 10.188 1 97.44 44 ARG B N 1
ATOM 1431 C CA . ARG B 1 44 ? -0.855 29.672 11.328 1 97.44 44 ARG B CA 1
ATOM 1432 C C . ARG B 1 44 ? -0.004 29.281 12.531 1 97.44 44 ARG B C 1
ATOM 1434 O O . ARG B 1 44 ? -0.536 28.891 13.578 1 97.44 44 ARG B O 1
ATOM 1441 N N . PRO B 1 45 ? 1.26 29.391 12.375 1 97.69 45 PRO B N 1
ATOM 1442 C CA . PRO B 1 45 ? 2.123 29 13.492 1 97.69 45 PRO B CA 1
ATOM 1443 C C . PRO B 1 45 ? 1.825 29.797 14.766 1 97.69 45 PRO B C 1
ATOM 1445 O O . PRO B 1 45 ? 1.518 30.984 14.695 1 97.69 45 PRO B O 1
ATOM 1448 N N . GLY B 1 46 ? 1.867 29.141 15.906 1 98.12 46 GLY B N 1
ATOM 1449 C CA . GLY B 1 46 ? 1.643 29.781 17.203 1 98.12 46 GLY B CA 1
ATOM 1450 C C . GLY B 1 46 ? 0.172 29.938 17.531 1 98.12 46 GLY B C 1
ATOM 1451 O O . GLY B 1 46 ? -0.19 30.75 18.391 1 98.12 46 GLY B O 1
ATOM 1452 N N . SER B 1 47 ? -0.648 29.188 16.906 1 98.25 47 SER B N 1
ATOM 1453 C CA . SER B 1 47 ? -2.084 29.297 17.141 1 98.25 47 SER B CA 1
ATOM 1454 C C . SER B 1 47 ? -2.488 28.625 18.438 1 98.25 47 SER B C 1
ATOM 1456 O O . SER B 1 47 ? -1.927 27.594 18.812 1 98.25 47 SER B O 1
ATOM 1458 N N . THR B 1 48 ? -3.436 29.234 19.094 1 98.12 48 THR B N 1
ATOM 1459 C CA . THR B 1 48 ? -4.152 28.531 20.156 1 98.12 48 THR B CA 1
ATOM 1460 C C . THR B 1 48 ? -5.211 27.594 19.578 1 98.12 48 THR B C 1
ATOM 1462 O O . THR B 1 48 ? -5.508 27.672 18.375 1 98.12 48 THR B O 1
ATOM 1465 N N . VAL B 1 49 ? -5.75 26.688 20.438 1 98.31 49 VAL B N 1
ATOM 1466 C CA . VAL B 1 49 ? -6.832 25.812 20.016 1 98.31 49 VAL B CA 1
ATOM 1467 C C . VAL B 1 49 ? -8.008 26.641 19.516 1 98.31 49 VAL B C 1
ATOM 1469 O O . VAL B 1 49 ? -8.625 26.312 18.5 1 98.31 49 VAL B O 1
ATOM 1472 N N . ASP B 1 50 ? -8.312 27.766 20.188 1 97.88 50 ASP B N 1
ATOM 1473 C CA . ASP B 1 50 ? -9.438 28.625 19.812 1 97.88 50 ASP B CA 1
ATOM 1474 C C . ASP B 1 50 ? -9.219 29.25 18.438 1 97.88 50 ASP B C 1
ATOM 1476 O O . ASP B 1 50 ? -10.133 29.281 17.609 1 97.88 50 ASP B O 1
ATOM 1480 N N . GLU B 1 51 ? -8.102 29.719 18.203 1 97.94 51 GLU B N 1
ATOM 1481 C CA . GLU B 1 51 ? -7.77 30.328 16.922 1 97.94 51 GLU B CA 1
ATOM 1482 C C . GLU B 1 51 ? -7.867 29.312 15.789 1 97.94 51 GLU B C 1
ATOM 1484 O O . GLU B 1 51 ? -8.398 29.609 14.719 1 97.94 51 GLU B O 1
ATOM 1489 N N . LEU B 1 52 ? -7.352 28.109 16.031 1 98.06 52 LEU B N 1
ATOM 1490 C CA . LEU B 1 52 ? -7.41 27.062 15.023 1 98.06 52 LEU B CA 1
ATOM 1491 C C . LEU B 1 52 ? -8.852 26.625 14.773 1 98.06 52 LEU B C 1
ATOM 1493 O O . LEU B 1 52 ? -9.227 26.344 13.633 1 98.06 52 LEU B O 1
ATOM 1497 N N . ALA B 1 53 ? -9.617 26.516 15.844 1 98.5 53 ALA B N 1
ATOM 1498 C CA . ALA B 1 53 ? -11.016 26.125 15.719 1 98.5 53 ALA B CA 1
ATOM 1499 C C . ALA B 1 53 ? -11.781 27.109 14.828 1 98.5 53 ALA B C 1
ATOM 1501 O O . ALA B 1 53 ? -12.562 26.703 13.969 1 98.5 53 ALA B O 1
ATOM 1502 N N . ALA B 1 54 ? -11.547 28.391 15.016 1 98 54 ALA B N 1
ATOM 1503 C CA . ALA B 1 54 ? -12.164 29.422 14.203 1 98 54 ALA B CA 1
ATOM 1504 C C . ALA B 1 54 ?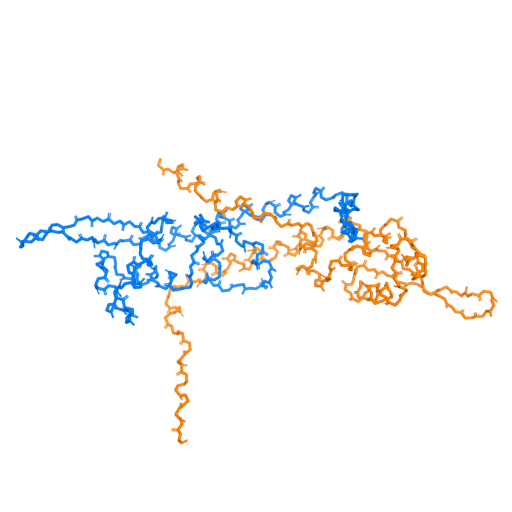 -11.742 29.312 12.742 1 98 54 ALA B C 1
ATOM 1506 O O . ALA B 1 54 ? -12.578 29.359 11.836 1 98 54 ALA B O 1
ATOM 1507 N N . ALA B 1 55 ? -10.461 29.094 12.516 1 96.62 55 ALA B N 1
ATOM 1508 C CA . ALA B 1 55 ? -9.914 29 11.164 1 96.62 55 ALA B CA 1
ATOM 1509 C C . ALA B 1 55 ? -10.469 27.797 10.43 1 96.62 55 ALA B C 1
ATOM 1511 O O . ALA B 1 55 ? -10.703 27.844 9.219 1 96.62 55 ALA B O 1
ATOM 1512 N N . LEU B 1 56 ? -10.641 26.656 11.125 1 97.19 56 LEU B N 1
ATOM 1513 C CA . LEU B 1 56 ? -11.078 25.406 10.523 1 97.19 56 LEU B CA 1
ATOM 1514 C C . LEU B 1 56 ? -12.602 25.281 10.547 1 97.19 56 LEU B C 1
ATOM 1516 O O . LEU B 1 56 ? -13.164 24.344 9.969 1 97.19 56 LEU B O 1
ATOM 1520 N N . GLU B 1 57 ? -13.203 26.234 11.219 1 97.56 57 GLU B N 1
ATOM 1521 C CA . GLU B 1 57 ? -14.656 26.172 11.391 1 97.56 57 GLU B CA 1
ATOM 1522 C C . GLU B 1 57 ? -15.086 24.828 11.984 1 97.56 57 GLU B C 1
ATOM 1524 O O . GLU B 1 57 ? -15.969 24.156 11.438 1 97.56 57 GLU B O 1
ATOM 1529 N N . ARG B 1 58 ? -14.422 24.453 13.031 1 97.69 58 ARG B N 1
ATOM 1530 C CA . ARG B 1 58 ? -14.688 23.219 13.766 1 97.69 58 ARG B CA 1
ATOM 1531 C C . ARG B 1 58 ? -14.836 23.5 15.266 1 97.69 58 ARG B C 1
ATOM 1533 O O . ARG B 1 58 ? -14.367 24.531 15.758 1 97.69 58 ARG B O 1
ATOM 1540 N N . ASP B 1 59 ? -15.391 22.531 15.945 1 97.69 59 ASP B N 1
ATOM 1541 C CA . ASP B 1 59 ? -15.562 22.641 17.391 1 97.69 59 ASP B CA 1
ATOM 1542 C C . ASP B 1 59 ? -14.211 22.578 18.109 1 97.69 59 ASP B C 1
ATOM 1544 O O . ASP B 1 59 ? -13.344 21.797 17.734 1 97.69 59 ASP B O 1
ATOM 1548 N N . ARG B 1 60 ? -14.125 23.406 19.109 1 97.69 60 ARG B N 1
ATOM 1549 C CA . ARG B 1 60 ? -12.898 23.484 19.906 1 97.69 60 ARG B CA 1
ATOM 1550 C C . ARG B 1 60 ? -12.484 22.109 20.406 1 97.69 60 ARG B C 1
ATOM 1552 O O . ARG B 1 60 ? -11.289 21.766 20.422 1 97.69 60 ARG B O 1
ATOM 1559 N N . SER B 1 61 ? -13.43 21.328 20.844 1 97.94 61 SER B N 1
ATOM 1560 C CA . SER B 1 61 ? -13.109 20 21.375 1 97.94 61 SER B CA 1
ATOM 1561 C C . SER B 1 61 ? -12.461 19.125 20.328 1 97.94 61 SER B C 1
ATOM 1563 O O . SER B 1 61 ? -11.516 18.375 20.609 1 97.94 61 SER B O 1
ATOM 1565 N N . THR B 1 62 ? -12.953 19.188 19.125 1 97.75 62 THR B N 1
ATOM 1566 C CA . THR B 1 62 ? -12.414 18.422 18 1 97.75 62 THR B CA 1
ATOM 1567 C C . THR B 1 62 ? -10.992 18.875 17.688 1 97.75 62 THR B C 1
ATOM 1569 O O . THR B 1 62 ? -10.094 18.047 17.516 1 97.75 62 THR B O 1
ATOM 1572 N N . VAL B 1 63 ? -10.852 20.125 17.625 1 98.44 63 VAL B N 1
ATOM 1573 C CA . VAL B 1 63 ? -9.539 20.672 17.297 1 98.44 63 VAL B CA 1
ATOM 1574 C C . VAL B 1 63 ? -8.555 20.375 18.422 1 98.44 63 VAL B C 1
ATOM 1576 O O . VAL B 1 63 ? -7.398 20.031 18.172 1 98.44 63 VAL B O 1
ATOM 1579 N N . ASN B 1 64 ? -9 20.469 19.625 1 98.5 64 ASN B N 1
ATOM 1580 C CA . ASN B 1 64 ? -8.148 20.156 20.766 1 98.5 64 ASN B CA 1
ATOM 1581 C C . ASN B 1 64 ? -7.625 18.719 20.688 1 98.5 64 ASN B C 1
ATOM 1583 O O . ASN B 1 64 ? -6.438 18.469 20.891 1 98.5 64 ASN B O 1
ATOM 1587 N N . ARG B 1 65 ? -8.461 17.828 20.359 1 98.56 65 ARG B N 1
ATOM 1588 C CA . ARG B 1 65 ? -8.055 16.438 20.219 1 98.56 65 ARG B CA 1
ATOM 1589 C C . ARG B 1 65 ? -7.066 16.266 19.062 1 98.56 65 ARG B C 1
ATOM 1591 O O . ARG B 1 65 ? -6.094 15.523 19.188 1 98.56 65 ARG B O 1
ATOM 1598 N N . SER B 1 66 ? -7.34 16.906 18 1 98.56 66 SER B N 1
ATOM 1599 C CA . SER B 1 66 ? -6.469 16.812 16.828 1 98.56 66 SER B CA 1
ATOM 1600 C C . SER B 1 66 ? -5.07 17.328 17.141 1 98.56 66 SER B C 1
ATOM 1602 O O . SER B 1 66 ? -4.074 16.672 16.828 1 98.56 66 SER B O 1
ATOM 1604 N N . VAL B 1 67 ? -4.988 18.531 17.781 1 98.44 67 VAL B N 1
ATOM 1605 C CA . VAL B 1 67 ? -3.678 19.109 18.047 1 98.44 67 VAL B CA 1
ATOM 1606 C C . VAL B 1 67 ? -2.953 18.281 19.109 1 98.44 67 VAL B C 1
ATOM 1608 O O . VAL B 1 67 ? -1.727 18.156 19.078 1 98.44 67 VAL B O 1
ATOM 1611 N N . ALA B 1 68 ? -3.699 17.734 20.031 1 98.25 68 ALA B N 1
ATOM 1612 C CA . ALA B 1 68 ? -3.088 16.828 21 1 98.25 68 ALA B CA 1
ATOM 1613 C C . ALA B 1 68 ? -2.461 15.633 20.312 1 98.25 68 ALA B C 1
ATOM 1615 O O . ALA B 1 68 ? -1.33 15.242 20.625 1 98.25 68 ALA B O 1
ATOM 1616 N N . THR B 1 69 ? -3.182 15.047 19.391 1 98.44 69 THR B N 1
ATOM 1617 C CA . THR B 1 69 ? -2.676 13.914 18.609 1 98.44 69 THR B CA 1
ATOM 1618 C C . THR B 1 69 ? -1.435 14.32 17.828 1 98.44 69 THR B C 1
ATOM 1620 O O . THR B 1 69 ? -0.438 13.594 17.812 1 98.44 69 THR B O 1
ATOM 1623 N N . LEU B 1 70 ? -1.511 15.438 17.141 1 98.56 70 LEU B N 1
ATOM 1624 C CA . LEU B 1 70 ? -0.378 15.922 16.359 1 98.56 70 LEU B CA 1
ATOM 1625 C C . LEU B 1 70 ? 0.851 16.109 17.25 1 98.56 70 LEU B C 1
ATOM 1627 O O . LEU B 1 70 ? 1.969 15.789 16.844 1 98.56 70 LEU B O 1
ATOM 1631 N N . HIS B 1 71 ? 0.576 16.688 18.438 1 98.5 71 HIS B N 1
ATOM 1632 C CA . HIS B 1 71 ? 1.659 16.859 19.391 1 98.5 71 HIS B CA 1
ATOM 1633 C C . HIS B 1 71 ? 2.246 15.523 19.812 1 98.5 71 HIS B C 1
ATOM 1635 O O . HIS B 1 71 ? 3.467 15.344 19.828 1 98.5 71 HIS B O 1
ATOM 1641 N N . GLU B 1 72 ? 1.45 14.578 20.094 1 97.69 72 GLU B N 1
ATOM 1642 C CA . GLU B 1 72 ? 1.865 13.242 20.516 1 97.69 72 GLU B CA 1
ATOM 1643 C C . GLU B 1 72 ? 2.635 12.523 19.406 1 97.69 72 GLU B C 1
ATOM 1645 O O . GLU B 1 72 ? 3.559 11.758 19.688 1 97.69 72 GLU B O 1
ATOM 1650 N N . ARG B 1 73 ? 2.256 12.781 18.125 1 96.75 73 ARG B N 1
ATOM 1651 C CA . ARG B 1 73 ? 2.828 12.078 16.984 1 96.75 73 ARG B CA 1
ATOM 1652 C C . ARG B 1 73 ? 4.047 12.812 16.453 1 96.75 73 ARG B C 1
ATOM 1654 O O . ARG B 1 73 ? 4.59 12.445 15.398 1 96.75 73 ARG B O 1
ATOM 1661 N N . GLY B 1 74 ? 4.422 13.914 17.094 1 97.19 74 GLY B N 1
ATOM 1662 C CA . GLY B 1 74 ? 5.641 14.625 16.734 1 97.19 74 GLY B CA 1
ATOM 1663 C C . GLY B 1 74 ? 5.461 15.578 15.562 1 97.19 74 GLY B C 1
ATOM 1664 O O . GLY B 1 74 ? 6.438 15.992 14.938 1 97.19 74 GLY B O 1
ATOM 1665 N N . LEU B 1 75 ? 4.258 15.953 15.266 1 98.5 75 LEU B N 1
ATOM 1666 C CA . LEU B 1 75 ? 3.979 16.828 14.133 1 98.5 75 LEU B CA 1
ATOM 1667 C C . LEU B 1 75 ? 3.688 18.25 14.594 1 98.5 75 LEU B C 1
ATOM 1669 O O . LEU B 1 75 ? 3.514 19.156 13.773 1 98.5 75 LEU B O 1
ATOM 1673 N N . ALA B 1 76 ? 3.592 18.484 15.93 1 98.69 76 ALA B N 1
ATOM 1674 C CA . ALA B 1 76 ? 3.391 19.812 16.5 1 98.69 76 ALA B CA 1
ATOM 1675 C C . ALA B 1 76 ? 4.133 19.969 17.828 1 98.69 76 ALA B C 1
ATOM 1677 O O . ALA B 1 76 ? 4.363 18.984 18.531 1 98.69 76 ALA B O 1
ATOM 1678 N N . ARG B 1 77 ? 4.5 21.094 18.047 1 98.38 77 ARG B N 1
ATOM 1679 C CA . ARG B 1 77 ? 5.023 21.5 19.344 1 98.38 77 ARG B CA 1
ATOM 1680 C C . ARG B 1 77 ? 4.07 22.453 20.047 1 98.38 77 ARG B C 1
ATOM 1682 O O . ARG B 1 77 ? 3.232 23.094 19.406 1 98.38 77 ARG B O 1
ATOM 1689 N N . ARG B 1 78 ? 4.191 22.531 21.375 1 97.38 78 ARG B N 1
ATOM 1690 C CA . ARG B 1 78 ? 3.361 23.5 22.078 1 97.38 78 ARG B CA 1
ATOM 1691 C C . ARG B 1 78 ? 4.176 24.266 23.125 1 97.38 78 ARG B C 1
ATOM 1693 O O . ARG B 1 78 ? 5.168 23.75 23.641 1 97.38 78 ARG B O 1
ATOM 1700 N N . GLU B 1 79 ? 3.822 25.438 23.344 1 97.44 79 GLU B N 1
ATOM 1701 C CA . GLU B 1 79 ? 4.375 26.312 24.375 1 97.44 79 GLU B CA 1
ATOM 1702 C C . GLU B 1 79 ? 3.27 26.938 25.219 1 97.44 79 GLU B C 1
ATOM 1704 O O . GLU B 1 79 ? 2.188 27.234 24.703 1 97.44 79 GLU B O 1
ATOM 1709 N N . ARG B 1 80 ? 3.615 27.078 26.469 1 96.69 80 ARG B N 1
ATOM 1710 C CA . ARG B 1 80 ? 2.674 27.719 27.391 1 96.69 80 ARG B CA 1
ATOM 1711 C C . ARG B 1 80 ? 2.861 29.234 27.406 1 96.69 80 ARG B C 1
ATOM 1713 O O . ARG B 1 80 ? 3.986 29.719 27.5 1 96.69 80 ARG B O 1
ATOM 1720 N N . ARG B 1 81 ? 1.854 29.938 27.281 1 95.94 81 ARG B N 1
ATOM 1721 C CA . ARG B 1 81 ? 1.863 31.391 27.391 1 95.94 81 ARG B CA 1
ATOM 1722 C C . ARG B 1 81 ? 1.018 31.859 28.562 1 95.94 81 ARG B C 1
ATOM 1724 O O . ARG B 1 81 ? -0.16 31.516 28.672 1 95.94 81 ARG B O 1
ATOM 1731 N N . LEU B 1 82 ? 1.614 32.688 29.359 1 96 82 LEU B N 1
ATOM 1732 C CA . LEU B 1 82 ? 0.899 33.219 30.5 1 96 82 LEU B CA 1
ATOM 1733 C C . LEU B 1 82 ? -0.035 34.344 30.078 1 96 82 LEU B C 1
ATOM 1735 O O . LEU B 1 82 ? 0.317 35.156 29.219 1 96 82 LEU B O 1
ATOM 1739 N N . LEU B 1 83 ? -1.147 34.312 30.75 1 94.62 83 LEU B N 1
ATOM 1740 C CA . LEU B 1 83 ? -2.125 35.375 30.469 1 94.62 83 LEU B CA 1
ATOM 1741 C C . LEU B 1 83 ? -2.096 36.438 31.547 1 94.62 83 LEU B C 1
ATOM 1743 O O . LEU B 1 83 ? -1.799 36.156 32.719 1 94.62 83 LEU B O 1
ATOM 1747 N N . ASP B 1 84 ? -2.324 37.781 31.172 1 93.25 84 ASP B N 1
ATOM 1748 C CA . ASP B 1 84 ? -2.307 38.906 32.094 1 93.25 84 ASP B CA 1
ATOM 1749 C C . ASP B 1 84 ? -3.316 38.688 33.219 1 93.25 84 ASP B C 1
ATOM 1751 O O . ASP B 1 84 ? -3.053 39.062 34.375 1 93.25 84 ASP B O 1
ATOM 1755 N N . GLY B 1 85 ? -4.414 38.188 33.094 1 92.5 85 GLY B N 1
ATOM 1756 C CA . GLY B 1 85 ? -5.469 38 34.062 1 92.5 85 GLY B CA 1
ATOM 1757 C C . GLY B 1 85 ? -5.312 36.719 34.875 1 92.5 85 GLY B C 1
ATOM 1758 O O . GLY B 1 85 ? -6.227 36.312 35.594 1 92.5 85 GLY B O 1
ATOM 1759 N N . GLY B 1 86 ? -4.219 36.094 34.75 1 93.5 86 GLY B N 1
ATOM 1760 C CA . GLY B 1 86 ? -4.008 34.844 35.438 1 93.5 86 GLY B CA 1
ATOM 1761 C C . GLY B 1 86 ? -4.32 33.625 34.562 1 93.5 86 GLY B C 1
ATOM 1762 O O . GLY B 1 86 ? -5.102 33.75 33.594 1 93.5 86 GLY B O 1
ATOM 1763 N N . GLY B 1 87 ? -3.646 32.656 34.625 1 95.31 87 GLY B N 1
ATOM 1764 C CA . GLY B 1 87 ? -3.801 31.438 33.844 1 95.31 87 GLY B CA 1
ATOM 1765 C C . GLY B 1 87 ? -2.814 31.344 32.688 1 95.31 87 GLY B C 1
ATOM 1766 O O . GLY B 1 87 ? -1.773 32 32.719 1 95.31 87 GLY B O 1
ATOM 1767 N N . TYR B 1 88 ? -3.049 30.359 31.859 1 96.5 88 TYR B N 1
ATOM 1768 C CA . TYR B 1 88 ? -2.176 30.172 30.703 1 96.5 88 TYR B CA 1
ATOM 1769 C C . TYR B 1 88 ? -2.945 29.562 29.531 1 96.5 88 TYR B C 1
ATOM 1771 O O . TYR B 1 88 ? -4.062 29.062 29.703 1 96.5 88 TYR B O 1
ATOM 1779 N N . VAL B 1 89 ? -2.428 29.719 28.359 1 95.69 89 VAL B N 1
ATOM 1780 C CA . VAL B 1 89 ? -2.895 29.031 27.156 1 95.69 89 VAL B CA 1
ATOM 1781 C C . VAL B 1 89 ? -1.717 28.359 26.453 1 95.69 89 VAL B C 1
ATOM 1783 O O . VAL B 1 89 ? -0.568 28.781 26.609 1 95.69 89 VAL B O 1
ATOM 1786 N N . TYR B 1 90 ? -2.084 27.297 25.766 1 97.69 90 TYR B N 1
ATOM 1787 C CA . TYR B 1 90 ? -1.063 26.688 24.938 1 97.69 90 TYR B CA 1
ATOM 1788 C C . TYR B 1 90 ? -1.125 27.219 23.5 1 97.69 90 TYR B C 1
ATOM 1790 O O . TYR B 1 90 ? -2.211 27.406 22.953 1 97.69 90 TYR B O 1
ATOM 1798 N N . GLN B 1 91 ? 0.011 27.484 22.969 1 98.62 91 GLN B N 1
ATOM 1799 C CA . GLN B 1 91 ? 0.178 27.797 21.547 1 98.62 91 GLN B CA 1
ATOM 1800 C C . GLN B 1 91 ? 0.904 26.672 20.812 1 98.62 91 GLN B C 1
ATOM 1802 O O . GLN B 1 91 ? 1.847 26.078 21.359 1 98.62 91 GLN B O 1
ATOM 1807 N N . TYR B 1 92 ? 0.409 26.375 19.641 1 98.69 92 TYR B N 1
ATOM 1808 C CA . TYR B 1 92 ? 0.944 25.234 18.891 1 98.69 92 TYR B CA 1
ATOM 1809 C C . TYR B 1 92 ? 1.633 25.703 17.609 1 98.69 92 TYR B C 1
ATOM 1811 O O . TYR B 1 92 ? 1.179 26.641 16.969 1 98.69 92 TYR B O 1
ATOM 1819 N N . THR B 1 93 ? 2.717 25.031 17.312 1 98.62 93 THR B N 1
ATOM 1820 C CA . THR B 1 93 ? 3.43 25.203 16.062 1 98.62 93 THR B CA 1
ATOM 1821 C C . THR B 1 93 ? 3.662 23.859 15.375 1 98.62 93 THR B C 1
ATOM 1823 O O . THR B 1 93 ? 4.141 22.922 16 1 98.62 93 THR B O 1
ATOM 1826 N N . ALA B 1 94 ? 3.273 23.812 14.086 1 98.38 94 ALA B N 1
ATOM 1827 C CA . ALA B 1 94 ? 3.475 22.578 13.328 1 98.38 94 ALA B CA 1
ATOM 1828 C C . ALA B 1 94 ? 4.953 22.359 13.023 1 98.38 94 ALA B C 1
ATOM 1830 O O . ALA B 1 94 ? 5.711 23.312 12.852 1 98.38 94 ALA B O 1
ATOM 1831 N N . VAL B 1 95 ? 5.359 21.141 13.023 1 98 95 VAL B N 1
ATOM 1832 C CA . VAL B 1 95 ? 6.598 20.812 12.328 1 98 95 VAL B CA 1
ATOM 1833 C C . VAL B 1 95 ? 6.508 21.266 10.875 1 98 95 VAL B C 1
ATOM 1835 O O . VAL B 1 95 ? 5.477 21.094 10.219 1 98 95 VAL B O 1
ATOM 1838 N N . ALA B 1 96 ? 7.566 21.844 10.391 1 97 96 ALA B N 1
ATOM 1839 C CA . ALA B 1 96 ? 7.539 22.422 9.047 1 97 96 ALA B CA 1
ATOM 1840 C C . ALA B 1 96 ? 7.215 21.375 7.996 1 97 96 ALA B C 1
ATOM 1842 O O . ALA B 1 96 ? 7.66 20.234 8.094 1 97 96 ALA B O 1
ATOM 1843 N N . LEU B 1 97 ? 6.512 21.781 6.969 1 96.5 97 LEU B N 1
ATOM 1844 C CA . LEU B 1 97 ? 6.059 20.859 5.938 1 96.5 97 LEU B CA 1
ATOM 1845 C C . LEU B 1 97 ? 7.238 20.156 5.277 1 96.5 97 LEU B C 1
ATOM 1847 O O . LEU B 1 97 ? 7.211 18.938 5.074 1 96.5 97 LEU B O 1
ATOM 1851 N N . PRO B 1 98 ? 8.367 20.844 4.93 1 97.06 98 PRO B N 1
ATOM 1852 C CA . PRO B 1 98 ? 9.508 20.141 4.344 1 97.06 98 PRO B CA 1
ATOM 1853 C C . PRO B 1 98 ? 10.078 19.078 5.273 1 97.06 98 PRO B C 1
ATOM 1855 O O . PRO B 1 98 ? 10.523 18.016 4.812 1 97.06 98 PRO B O 1
ATOM 1858 N N . GLU B 1 99 ? 10.062 19.359 6.539 1 97.25 99 GLU B N 1
ATOM 1859 C CA . GLU B 1 99 ? 10.539 18.359 7.496 1 97.25 99 GLU B CA 1
ATOM 1860 C C . GLU B 1 99 ? 9.594 17.156 7.559 1 97.25 99 GLU B C 1
ATOM 1862 O O . GLU B 1 99 ? 10.039 16.016 7.594 1 97.25 99 GLU B O 1
ATOM 1867 N N . ALA B 1 100 ? 8.312 17.406 7.621 1 96.94 100 ALA B N 1
ATOM 1868 C CA . ALA B 1 100 ? 7.328 16.328 7.602 1 96.94 100 ALA B CA 1
ATOM 1869 C C . ALA B 1 100 ? 7.469 15.477 6.336 1 96.94 100 ALA B C 1
ATOM 1871 O O . ALA B 1 100 ? 7.41 14.25 6.395 1 96.94 100 ALA B O 1
ATOM 1872 N N . LYS B 1 101 ? 7.66 16.141 5.207 1 97.62 101 LYS B N 1
ATOM 1873 C CA . LYS B 1 101 ? 7.848 15.43 3.941 1 97.62 101 LYS B CA 1
ATOM 1874 C C . LYS B 1 101 ? 9.094 14.547 3.986 1 97.62 101 LYS B C 1
ATOM 1876 O O . LYS B 1 101 ? 9.086 13.43 3.477 1 97.62 101 LYS B O 1
ATOM 1881 N N . ALA B 1 102 ? 10.164 15.086 4.562 1 98 102 ALA B N 1
ATOM 1882 C CA . ALA B 1 102 ? 11.383 14.289 4.699 1 98 102 ALA B CA 1
ATOM 1883 C C . ALA B 1 102 ? 11.117 13.023 5.508 1 98 102 ALA B C 1
ATOM 1885 O O . ALA B 1 102 ? 11.617 11.945 5.164 1 98 102 ALA B O 1
ATOM 1886 N N . LEU B 1 103 ? 10.352 13.18 6.523 1 96.75 103 LEU B N 1
ATOM 1887 C CA . LEU B 1 103 ? 10 12.023 7.344 1 96.75 103 LEU B CA 1
ATOM 1888 C C . LEU B 1 103 ? 9.156 11.031 6.547 1 96.75 103 LEU B C 1
ATOM 1890 O O . LEU B 1 103 ? 9.328 9.82 6.688 1 96.75 103 LEU B O 1
ATOM 1894 N N . LEU B 1 104 ? 8.266 11.523 5.746 1 96.69 104 LEU B N 1
ATOM 1895 C CA . LEU B 1 104 ? 7.453 10.664 4.887 1 96.69 104 LEU B CA 1
ATOM 1896 C C . LEU B 1 104 ? 8.336 9.875 3.922 1 96.69 104 LEU B C 1
ATOM 1898 O O . LEU B 1 104 ? 8.133 8.672 3.734 1 96.69 104 LEU B O 1
ATOM 1902 N N . HIS B 1 105 ? 9.305 10.539 3.305 1 97.81 105 HIS B N 1
ATOM 1903 C CA . HIS B 1 105 ? 10.227 9.883 2.383 1 97.81 105 HIS B CA 1
ATOM 1904 C C . HIS B 1 105 ? 11.016 8.781 3.082 1 97.81 105 HIS B C 1
ATOM 1906 O O . HIS B 1 105 ? 11.156 7.68 2.553 1 97.81 105 HIS B O 1
ATOM 1912 N N . GLU B 1 106 ? 11.5 9.117 4.223 1 97 106 GLU B N 1
ATOM 1913 C CA . GLU B 1 106 ? 12.281 8.148 4.98 1 97 106 GLU B CA 1
ATOM 1914 C C . GLU B 1 106 ? 11.453 6.922 5.336 1 97 106 GLU B C 1
ATOM 1916 O O . GLU B 1 106 ? 11.922 5.789 5.195 1 97 106 GLU B O 1
ATOM 1921 N N . ALA B 1 107 ? 10.266 7.168 5.805 1 94.94 107 ALA B N 1
ATOM 1922 C CA . ALA B 1 107 ? 9.375 6.07 6.172 1 94.94 107 ALA B CA 1
ATOM 1923 C C . ALA B 1 107 ? 9.039 5.207 4.961 1 94.94 107 ALA B C 1
ATOM 1925 O O . ALA B 1 107 ? 9.008 3.979 5.055 1 94.94 107 ALA B O 1
ATOM 1926 N N . LEU B 1 108 ? 8.781 5.844 3.873 1 95.31 108 LEU B N 1
ATOM 1927 C CA . LEU B 1 108 ? 8.484 5.129 2.639 1 95.31 108 LEU B CA 1
ATOM 1928 C C . LEU B 1 108 ? 9.664 4.262 2.211 1 95.31 108 LEU B C 1
ATOM 1930 O O . LEU B 1 108 ? 9.477 3.113 1.804 1 95.31 108 LEU B O 1
ATOM 1934 N N . GLU B 1 109 ? 10.844 4.781 2.307 1 97.06 109 GLU B N 1
ATOM 1935 C CA . GLU B 1 109 ? 12.047 4.039 1.932 1 97.06 109 GLU B CA 1
ATOM 1936 C C . GLU B 1 109 ? 12.234 2.811 2.82 1 97.06 109 GLU B C 1
ATOM 1938 O O . GLU B 1 109 ? 12.539 1.723 2.328 1 97.06 109 GLU B O 1
ATOM 1943 N N . ALA B 1 110 ? 12.078 3.055 4.043 1 95.31 110 ALA B N 1
ATOM 1944 C CA . ALA B 1 110 ? 12.227 1.944 4.977 1 95.31 110 ALA B CA 1
ATOM 1945 C C . ALA B 1 110 ? 11.18 0.862 4.715 1 95.31 110 ALA B C 1
ATOM 1947 O O . ALA B 1 110 ? 11.5 -0.33 4.73 1 95.31 110 ALA B O 1
ATOM 1948 N N . TRP B 1 111 ? 9.969 1.242 4.578 1 94.94 111 TRP B N 1
ATOM 1949 C CA . TRP B 1 111 ? 8.883 0.307 4.293 1 94.94 111 TRP B CA 1
ATOM 1950 C C . TRP B 1 111 ? 9.148 -0.446 2.992 1 94.94 111 TRP B C 1
ATOM 1952 O O . TRP B 1 111 ? 8.969 -1.664 2.926 1 94.94 111 TRP B O 1
ATOM 1962 N N . THR B 1 112 ? 9.562 0.256 1.932 1 96.31 112 THR B N 1
ATOM 1963 C CA . THR B 1 112 ? 9.859 -0.361 0.644 1 96.31 112 THR B CA 1
ATOM 1964 C C . THR B 1 112 ? 10.945 -1.428 0.793 1 96.31 112 THR B C 1
ATOM 1966 O O . THR B 1 112 ? 10.836 -2.51 0.211 1 96.31 112 THR B O 1
ATOM 1969 N N . ALA B 1 113 ? 11.953 -1.117 1.525 1 97.19 113 ALA B N 1
ATOM 1970 C CA . ALA B 1 113 ? 13.008 -2.096 1.794 1 97.19 113 ALA B CA 1
ATOM 1971 C C . ALA B 1 113 ? 12.438 -3.346 2.459 1 97.19 113 ALA B C 1
ATOM 1973 O O . ALA B 1 113 ? 12.805 -4.469 2.105 1 97.19 113 ALA B O 1
ATOM 1974 N N . THR B 1 114 ? 11.547 -3.137 3.396 1 95.75 114 THR B N 1
ATOM 1975 C CA . THR B 1 114 ? 10.914 -4.25 4.094 1 95.75 114 THR B CA 1
ATOM 1976 C C . THR B 1 114 ? 10.125 -5.121 3.117 1 95.75 114 THR B C 1
ATOM 1978 O O . THR B 1 114 ? 10.195 -6.348 3.18 1 95.75 114 THR B O 1
ATOM 1981 N N . VAL B 1 115 ? 9.391 -4.523 2.205 1 96 115 VAL B N 1
ATOM 1982 C CA . VAL B 1 115 ? 8.586 -5.277 1.252 1 96 115 VAL B CA 1
ATOM 1983 C C . VAL B 1 115 ? 9.492 -6.027 0.283 1 96 115 VAL B C 1
ATOM 1985 O O . VAL B 1 115 ? 9.211 -7.168 -0.091 1 96 115 VAL B O 1
ATOM 1988 N N . HIS B 1 116 ? 10.609 -5.391 -0.146 1 97.62 116 HIS B N 1
ATOM 1989 C CA . HIS B 1 116 ? 11.586 -6.105 -0.958 1 97.62 116 HIS B CA 1
ATOM 1990 C C . HIS B 1 116 ? 12.094 -7.355 -0.244 1 97.62 116 HIS B C 1
ATOM 1992 O O . HIS B 1 116 ? 12.242 -8.414 -0.864 1 97.62 116 HIS B O 1
ATOM 1998 N N . ASP B 1 117 ? 12.328 -7.223 1.025 1 97.38 117 ASP B N 1
ATOM 1999 C CA . ASP B 1 117 ? 12.781 -8.375 1.805 1 97.38 117 ASP B CA 1
ATOM 2000 C C . ASP B 1 117 ? 11.727 -9.477 1.817 1 97.38 117 ASP B C 1
ATOM 2002 O O . ASP B 1 117 ? 12.055 -10.656 1.729 1 97.38 117 ASP B O 1
ATOM 2006 N N . VAL B 1 118 ? 10.453 -9.047 2.014 1 95.75 118 VAL B N 1
ATOM 2007 C CA . VAL B 1 118 ? 9.359 -10.008 2.008 1 95.75 118 VAL B CA 1
ATOM 2008 C C . VAL B 1 118 ? 9.359 -10.789 0.698 1 95.75 118 VAL B C 1
ATOM 2010 O O . VAL B 1 118 ? 9.203 -12.016 0.697 1 95.75 118 VAL B O 1
ATOM 2013 N N . ILE B 1 119 ? 9.508 -10.102 -0.427 1 96.94 119 ILE B N 1
ATOM 2014 C CA . ILE B 1 119 ? 9.531 -10.727 -1.745 1 96.94 119 ILE B CA 1
ATOM 2015 C C . ILE B 1 119 ? 10.719 -11.688 -1.834 1 96.94 119 ILE B C 1
ATOM 2017 O O . ILE B 1 119 ? 10.562 -12.844 -2.238 1 96.94 119 ILE B O 1
ATOM 2021 N N . ASP B 1 120 ? 11.883 -11.273 -1.425 1 97.5 120 ASP B N 1
ATOM 2022 C CA . ASP B 1 120 ? 13.117 -12.039 -1.554 1 97.5 120 ASP B CA 1
ATOM 2023 C C . ASP B 1 120 ? 13.086 -13.297 -0.684 1 97.5 120 ASP B C 1
ATOM 2025 O O . ASP B 1 120 ? 13.562 -14.352 -1.094 1 97.5 120 ASP B O 1
ATOM 2029 N N . GLU B 1 121 ? 12.516 -13.148 0.464 1 96.31 121 GLU B N 1
ATOM 2030 C CA . GLU B 1 121 ? 12.617 -14.203 1.464 1 96.31 121 GLU B CA 1
ATOM 2031 C C . GLU B 1 121 ? 11.562 -15.281 1.237 1 96.31 121 GLU B C 1
ATOM 2033 O O . GLU B 1 121 ? 11.641 -16.375 1.811 1 96.31 121 GLU B O 1
ATOM 2038 N N . PHE B 1 122 ? 10.625 -14.914 0.451 1 94.81 122 PHE B N 1
ATOM 2039 C CA . PHE B 1 122 ? 9.594 -15.922 0.202 1 94.81 122 PHE B CA 1
ATOM 2040 C C . PHE B 1 122 ? 10.188 -17.141 -0.506 1 94.81 122 PHE B C 1
ATOM 2042 O O . PHE B 1 122 ? 10.844 -17 -1.542 1 94.81 122 PHE B O 1
ATOM 2049 N N . ASP B 1 123 ? 10.086 -18.297 0.106 1 84.81 123 ASP B N 1
ATOM 2050 C CA . ASP B 1 123 ? 10.633 -19.531 -0.454 1 84.81 123 ASP B CA 1
ATOM 2051 C C . ASP B 1 123 ? 9.516 -20.516 -0.808 1 84.81 123 ASP B C 1
ATOM 2053 O O . ASP B 1 123 ? 9.781 -21.688 -1.098 1 84.81 123 ASP B O 1
ATOM 2057 N N . GLY B 1 124 ? 8.383 -20.047 -1.376 1 66.75 124 GLY B N 1
ATOM 2058 C CA . GLY B 1 124 ? 7.312 -20.906 -1.854 1 66.75 124 GLY B CA 1
ATOM 2059 C C . GLY B 1 124 ? 6.824 -21.891 -0.808 1 66.75 124 GLY B C 1
ATOM 2060 O O . GLY B 1 124 ? 5.641 -22.234 -0.778 1 66.75 124 GLY B O 1
ATOM 2061 N N . GLU B 1 125 ? 7.801 -22.656 -0.074 1 59.72 125 GLU B N 1
ATOM 2062 C CA . GLU B 1 125 ? 7.52 -23.766 0.819 1 59.72 125 GLU B CA 1
ATOM 2063 C C . GLU B 1 125 ? 6.672 -23.328 2.006 1 59.72 125 GLU B C 1
ATOM 2065 O O . GLU B 1 125 ? 5.891 -24.109 2.547 1 59.72 125 GLU B O 1
ATOM 2070 N N . ARG B 1 126 ? 6.922 -22.234 2.461 1 52.88 126 ARG B N 1
ATOM 2071 C CA . ARG B 1 126 ? 6.258 -21.844 3.703 1 52.88 126 ARG B CA 1
ATOM 2072 C C . ARG B 1 126 ? 4.781 -21.547 3.465 1 52.88 126 ARG B C 1
ATOM 2074 O O . ARG B 1 126 ? 4.012 -21.406 4.418 1 52.88 126 ARG B O 1
ATOM 2081 N N . ALA B 1 127 ? 4.332 -21.141 2.393 1 50.47 127 ALA B N 1
ATOM 2082 C CA . ALA B 1 127 ? 2.918 -20.875 2.123 1 50.47 127 ALA B CA 1
ATOM 2083 C C . ALA B 1 127 ? 2.062 -22.094 2.439 1 50.47 127 ALA B C 1
ATOM 2085 O O . ALA B 1 127 ? 0.835 -22 2.52 1 50.47 127 ALA B O 1
ATOM 2086 N N . ARG B 1 128 ? 2.619 -23.328 2.27 1 46.53 128 ARG B N 1
ATOM 2087 C CA . ARG B 1 128 ? 1.877 -24.578 2.402 1 46.53 128 ARG B CA 1
ATOM 2088 C C . ARG B 1 128 ? 1.367 -24.766 3.828 1 46.53 128 ARG B C 1
ATOM 2090 O O . ARG B 1 128 ? 0.475 -25.578 4.074 1 46.53 128 ARG B O 1
ATOM 2097 N N . THR B 1 129 ? 2.18 -24.406 4.766 1 44.38 129 THR B N 1
ATOM 2098 C CA . THR B 1 129 ? 1.776 -24.828 6.098 1 44.38 129 THR B CA 1
ATOM 2099 C C . THR B 1 129 ? 0.766 -23.859 6.699 1 44.38 129 THR B C 1
ATOM 2101 O O . THR B 1 129 ? 1.14 -22.797 7.195 1 44.38 129 THR B O 1
ATOM 2104 N N . GLY B 1 130 ? -0.225 -23.406 6.02 1 43 130 GLY B N 1
ATOM 2105 C CA . GLY B 1 130 ? -1.312 -22.734 6.719 1 43 130 GLY B CA 1
ATOM 2106 C C . GLY B 1 130 ? -1.519 -23.25 8.133 1 43 130 GLY B C 1
ATOM 2107 O O . GLY B 1 130 ? -1.054 -24.344 8.477 1 43 130 GLY B O 1
ATOM 2108 N N . PRO B 1 131 ? -1.694 -22.422 9.156 1 42.25 131 PRO B N 1
ATOM 2109 C CA . PRO B 1 131 ? -1.948 -23 10.477 1 42.25 131 PRO B CA 1
ATOM 2110 C C . PRO B 1 131 ? -3.006 -24.109 10.438 1 42.25 131 PRO B C 1
ATOM 2112 O O . PRO B 1 131 ? -3.883 -24.094 9.57 1 42.25 131 PRO B O 1
ATOM 2115 N N . PRO B 1 132 ? -2.781 -25.328 10.906 1 39.56 132 PRO B N 1
ATOM 2116 C CA . PRO B 1 132 ? -3.805 -26.359 11.047 1 39.56 132 PRO B CA 1
ATOM 2117 C C . PRO B 1 132 ? -5.133 -25.812 11.57 1 39.56 132 PRO B C 1
ATOM 2119 O O . PRO B 1 132 ? -5.145 -24.906 12.406 1 39.56 132 PRO B O 1
ATOM 2122 N N . THR B 1 133 ? -6.07 -25.641 10.688 1 40.88 133 THR B N 1
ATOM 2123 C CA . THR B 1 133 ? -7.398 -25.391 11.234 1 40.88 133 THR B CA 1
ATOM 2124 C C . THR B 1 133 ? -7.621 -26.203 12.5 1 40.88 133 THR B C 1
ATOM 2126 O O . THR B 1 133 ? -7.418 -27.422 12.508 1 40.88 133 THR B O 1
ATOM 2129 N N . GLU B 1 134 ? -7.324 -25.656 13.57 1 40.09 134 GLU B N 1
ATOM 2130 C CA . GLU B 1 134 ? -7.73 -26.312 14.805 1 40.09 134 GLU B CA 1
ATOM 2131 C C . GLU B 1 134 ? -9.18 -26.797 14.719 1 40.09 134 GLU B C 1
ATOM 2133 O O . GLU B 1 134 ? -10.086 -26.016 14.461 1 40.09 134 GLU B O 1
ATOM 2138 N N . LYS B 1 135 ? -9.383 -28.094 14.266 1 42.03 135 LYS B N 1
ATOM 2139 C CA . LYS B 1 135 ? -10.633 -28.797 14.547 1 42.03 135 LYS B CA 1
ATOM 2140 C C . LYS B 1 135 ? -11.109 -28.5 15.969 1 42.03 135 LYS B C 1
ATOM 2142 O O .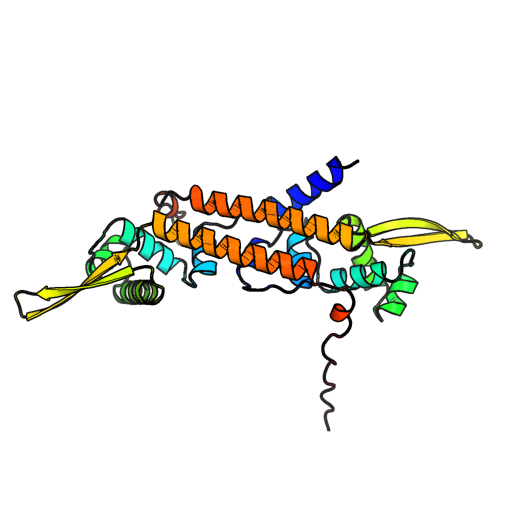 LYS B 1 135 ? -10.391 -28.766 16.938 1 42.03 135 LYS B O 1
ATOM 2147 N N . HIS B 1 136 ? -11.805 -27.375 16.219 1 39.88 136 HIS B N 1
ATOM 2148 C CA . HIS B 1 136 ? -12.617 -27.391 17.438 1 39.88 136 HIS B CA 1
ATOM 2149 C C . HIS B 1 136 ? -13.438 -28.688 17.516 1 39.88 136 HIS B C 1
ATOM 2151 O O . HIS B 1 136 ? -14.336 -28.906 16.703 1 39.88 136 HIS B O 1
ATOM 2157 N N . GLY B 1 137 ? -12.82 -29.812 17.844 1 27.61 137 GLY B N 1
ATOM 2158 C CA . GLY B 1 137 ? -13.555 -30.938 18.422 1 27.61 137 GLY B CA 1
ATOM 2159 C C . GLY B 1 137 ? -14.578 -30.5 19.453 1 27.61 137 GLY B C 1
ATOM 2160 O O . GLY B 1 137 ? -14.219 -29.953 20.5 1 27.61 137 GLY B O 1
ATOM 2161 N N . ARG B 1 138 ? -15.781 -30.156 19.078 1 34.5 138 ARG B N 1
ATOM 2162 C CA . ARG B 1 138 ? -16.938 -30.266 19.969 1 34.5 138 ARG B CA 1
ATOM 2163 C C . ARG B 1 138 ? -16.984 -31.641 20.641 1 34.5 138 ARG B C 1
ATOM 2165 O O . ARG B 1 138 ? -17.078 -32.656 19.953 1 34.5 138 ARG B O 1
ATOM 2172 N N . THR B 1 139 ? -16.297 -31.75 21.766 1 25.78 139 THR B N 1
ATOM 2173 C CA . THR B 1 139 ? -16.953 -32.625 22.719 1 25.78 139 THR B CA 1
ATOM 2174 C C . THR B 1 139 ? -18.359 -32.125 23.062 1 25.78 139 THR B C 1
ATOM 2176 O O . THR B 1 139 ? -18.594 -30.906 23.094 1 25.78 139 THR B O 1
#

Nearest PDB structures (foldseek):
  3r0a-assembly1_A  TM=8.945E-01  e=3.998E-08  Methanosarcina mazei
  6pln-assembly2_B  TM=7.463E-01  e=2.821E-04  Pyrococcus furiosus
  4zzl-assembly1_A  TM=5.193E-01  e=8.546E-05  Pseudomonas aeruginosa
  3voe-assembly1_B  TM=5.061E-01  e=1.357E-03  Escherichia coli K-12
  3vod-assembly1_A  TM=5.380E-01  e=3.951E-03  Escherichia coli K-12